Protein AF-X0XP85-F1 (afdb_monomer_lite)

InterPro domains:
  IPR007160 Domain of unknown function DUF362 [PF04015] (126-195)

Sequence (240 aa):
VRHYNEDPNGKLETVVTQLAVMRPLVDYALKAVGPSGEVIIADAPQYDCDVDILLRELRLPEFLRWYRDALGLEVEWRDLRVQFGRHVNGVVIERRDLPGDPEGYVAVDLGDASEFTTLDSPRRARLRGADYDEEVTIRHHSGGRNEYLVSKTVLSADLVINCPKIKTHKKGGVTLSMKNLIGINGDKNWLPHYRSGFTSKGGDEFPRSDAYSRFRHAGTEFARRMLKRGIGGAVFRRIR

Foldseek 3Di:
DALDDPPPPDDSCLVDPAVVLVVVVQVVVDVVQDDPGAAEAEWADDQAHDVVSSCVVNVVVVVQVCCCVVPVHGYHYFHQEQKHFDDFLNFTPDIDGDPHAPVFWDKDWCQCVDPLVPDDLQLLQQFFFPALDLVLQSVQSDDRTLIFTFHPVQVVDPDDDQDFRWDQDPPPRTCTRVVRRCGRTHDRRNDGPWGQDEPVSNTDPHPDDDPVVVVVSVVSNVVSVQVVVVHCSVVSSPPD

Radius of gyration: 20.22 Å; chains: 1; bounding box: 49×47×57 Å

Organism: NCBI:txid412755

pLDDT: mean 90.29, std 8.94, range [46.12, 98.38]

Structure (mmCIF, N/CA/C/O backbone):
data_AF-X0XP85-F1
#
_entry.id   AF-X0XP85-F1
#
loop_
_atom_site.group_PDB
_atom_site.id
_atom_site.type_symbol
_atom_site.label_atom_id
_atom_site.label_alt_id
_atom_site.label_comp_id
_atom_site.label_asym_id
_atom_site.label_entity_id
_atom_site.label_seq_id
_atom_site.pdbx_PDB_ins_code
_atom_site.Cartn_x
_atom_site.Cartn_y
_atom_site.Cartn_z
_atom_site.occupancy
_atom_site.B_iso_or_equiv
_atom_site.auth_seq_id
_atom_site.auth_comp_id
_atom_site.auth_asym_id
_atom_site.auth_atom_id
_atom_site.pdbx_PDB_model_num
ATOM 1 N N . VAL A 1 1 ? -0.813 7.964 0.279 1.00 85.25 1 VAL A N 1
ATOM 2 C CA . VAL A 1 1 ? -0.992 9.427 0.048 1.00 85.25 1 VAL A CA 1
ATOM 3 C C . VAL A 1 1 ? 0.194 10.223 0.597 1.00 85.25 1 VAL A C 1
ATOM 5 O O . VAL A 1 1 ? 0.995 9.627 1.293 1.00 85.25 1 VAL A O 1
ATOM 8 N N . ARG A 1 2 ? 0.363 11.512 0.276 1.00 89.25 2 ARG A N 1
ATOM 9 C CA . ARG A 1 2 ? 1.358 12.377 0.948 1.00 89.25 2 ARG A CA 1
ATOM 10 C C . ARG A 1 2 ? 0.665 13.278 1.970 1.00 89.25 2 ARG A C 1
ATOM 12 O O . ARG A 1 2 ? -0.530 13.517 1.827 1.00 89.25 2 ARG A O 1
ATOM 19 N N . HIS A 1 3 ? 1.427 13.796 2.931 1.00 92.25 3 HIS A N 1
ATOM 20 C CA . HIS A 1 3 ? 0.992 14.779 3.935 1.00 92.25 3 HIS A CA 1
ATOM 21 C C . HIS A 1 3 ? 0.898 16.214 3.384 1.00 92.25 3 HIS A C 1
ATOM 23 O O . HIS A 1 3 ? 0.690 17.150 4.143 1.00 92.25 3 HIS A O 1
ATOM 29 N N . TYR A 1 4 ? 1.061 16.398 2.071 1.00 91.50 4 TYR A N 1
ATOM 30 C CA . TYR A 1 4 ? 0.963 17.684 1.383 1.00 91.50 4 TYR A CA 1
ATOM 31 C C . TYR A 1 4 ? 0.467 17.496 -0.058 1.00 91.50 4 TYR A C 1
ATOM 33 O O . TYR A 1 4 ? 0.507 16.385 -0.605 1.00 91.50 4 TYR A O 1
ATOM 41 N N . ASN A 1 5 ? 0.017 18.591 -0.673 1.00 91.06 5 ASN A N 1
ATOM 42 C CA . ASN A 1 5 ? -0.289 18.667 -2.098 1.00 91.06 5 ASN A CA 1
ATOM 43 C C . ASN A 1 5 ? 0.935 19.185 -2.874 1.00 91.06 5 ASN A C 1
ATOM 45 O O . ASN A 1 5 ? 1.586 20.121 -2.425 1.00 91.06 5 ASN A O 1
ATOM 49 N N . GLU A 1 6 ? 1.265 18.567 -4.012 1.00 86.88 6 GLU A N 1
ATOM 50 C CA . GLU A 1 6 ? 2.383 19.023 -4.856 1.00 86.88 6 GLU A CA 1
ATOM 51 C C . GLU A 1 6 ? 2.111 20.393 -5.495 1.00 86.88 6 GLU A C 1
ATOM 53 O O . GLU A 1 6 ? 3.058 21.111 -5.803 1.00 86.88 6 GLU A O 1
ATOM 58 N N . ASP A 1 7 ? 0.839 20.759 -5.682 1.00 89.06 7 ASP A N 1
ATOM 59 C CA . ASP A 1 7 ? 0.451 22.127 -6.017 1.00 89.06 7 ASP A CA 1
ATOM 60 C C . ASP A 1 7 ? 0.548 22.999 -4.750 1.00 89.06 7 ASP A C 1
ATOM 62 O O . ASP A 1 7 ? -0.163 22.711 -3.782 1.00 89.06 7 ASP A O 1
ATOM 66 N N . PRO A 1 8 ? 1.372 24.068 -4.731 1.00 87.12 8 PRO A N 1
ATOM 67 C CA . PRO A 1 8 ? 1.483 24.977 -3.588 1.00 87.12 8 PRO A CA 1
ATOM 68 C C . PRO A 1 8 ? 0.162 25.643 -3.183 1.00 87.12 8 PRO A C 1
ATOM 70 O O . PRO A 1 8 ? -0.003 26.018 -2.026 1.00 87.12 8 PRO A O 1
ATOM 73 N N . ASN A 1 9 ? -0.781 25.783 -4.119 1.00 92.25 9 ASN A N 1
ATOM 74 C CA . ASN A 1 9 ? -2.128 26.303 -3.858 1.00 92.25 9 ASN A CA 1
ATOM 75 C C . ASN A 1 9 ? -3.151 25.178 -3.626 1.00 92.25 9 ASN A C 1
ATOM 77 O O . ASN A 1 9 ? -4.341 25.426 -3.405 1.00 92.25 9 ASN A O 1
ATOM 81 N N . GLY A 1 10 ? -2.704 23.927 -3.717 1.00 89.06 10 GLY A N 1
ATOM 82 C CA . GLY A 1 10 ? -3.522 22.741 -3.597 1.00 89.06 10 GLY A CA 1
ATOM 83 C C . GLY A 1 10 ? -3.883 22.430 -2.149 1.00 89.06 10 GLY A C 1
ATOM 84 O O . GLY A 1 10 ? -3.078 22.524 -1.228 1.00 89.06 10 GLY A O 1
ATOM 85 N N . LYS A 1 11 ? -5.120 21.981 -1.951 1.00 90.75 11 LYS A N 1
ATOM 86 C CA . LYS A 1 11 ? -5.647 21.606 -0.635 1.00 90.75 11 LYS A CA 1
ATOM 87 C C . LYS A 1 11 ? -5.285 20.159 -0.283 1.00 90.75 11 LYS A C 1
ATOM 89 O O . LYS A 1 11 ? -5.388 19.283 -1.154 1.00 90.75 11 LYS A O 1
ATOM 94 N N . LEU A 1 12 ? -4.889 19.885 0.963 1.00 89.88 12 LEU A N 1
ATOM 95 C CA . LEU A 1 12 ? -4.509 18.540 1.432 1.00 89.88 12 LEU A CA 1
ATOM 96 C C . LEU A 1 12 ? -5.655 17.534 1.259 1.00 89.88 12 LEU A C 1
ATOM 98 O O . LEU A 1 12 ? -5.446 16.392 0.851 1.00 89.88 12 LEU A O 1
ATOM 102 N N . GLU A 1 13 ? -6.883 17.981 1.489 1.00 88.62 13 GLU A N 1
ATOM 103 C CA . GLU A 1 13 ? -8.125 17.220 1.390 1.00 88.62 13 GLU A CA 1
ATOM 104 C C . GLU A 1 13 ? -8.303 16.568 0.012 1.00 88.62 13 GLU A C 1
ATOM 106 O O . GLU A 1 13 ? -8.861 15.479 -0.112 1.00 88.62 13 GLU A O 1
ATOM 111 N N . THR A 1 14 ? -7.756 17.180 -1.041 1.00 87.44 14 THR A N 1
ATOM 112 C CA . THR A 1 14 ? -7.794 16.608 -2.396 1.00 87.44 14 THR A CA 1
ATOM 113 C C . THR A 1 14 ? -6.855 15.408 -2.546 1.00 87.44 14 THR A C 1
ATOM 115 O O . THR A 1 14 ? -7.078 14.531 -3.384 1.00 87.44 14 THR A O 1
ATOM 118 N N . VAL A 1 15 ? -5.850 15.252 -1.674 1.00 86.88 15 VAL A N 1
ATOM 119 C CA . VAL A 1 15 ? -4.845 14.177 -1.734 1.00 86.88 15 VAL A CA 1
ATOM 120 C C . VAL A 1 15 ? -4.929 13.148 -0.601 1.00 86.88 15 VAL A C 1
ATOM 122 O O . VAL A 1 15 ? -4.462 12.031 -0.832 1.00 86.88 15 VAL A O 1
ATOM 125 N N . VAL A 1 16 ? -5.729 13.375 0.451 1.00 89.56 16 VAL A N 1
ATOM 126 C CA . VAL A 1 16 ? -6.079 12.403 1.527 1.00 89.56 16 VAL A CA 1
ATOM 127 C C . VAL A 1 16 ? -7.554 11.943 1.532 1.00 89.56 16 VAL A C 1
ATOM 129 O O . VAL A 1 16 ? -8.391 12.563 0.879 1.00 89.56 16 VAL A O 1
ATOM 132 N N . THR A 1 17 ? -7.893 10.839 2.199 1.00 89.25 17 THR A N 1
ATOM 133 C CA . THR A 1 17 ? -9.301 10.442 2.405 1.00 89.25 17 THR A CA 1
ATOM 134 C C . THR A 1 17 ? -9.845 11.183 3.622 1.00 89.25 17 THR A C 1
ATOM 136 O O . THR A 1 17 ? -9.218 11.174 4.675 1.00 89.25 17 THR A O 1
ATOM 139 N N . GLN A 1 18 ? -10.979 11.869 3.476 1.00 90.25 18 GLN A N 1
ATOM 140 C CA . GLN A 1 18 ? -11.542 12.679 4.556 1.00 90.25 18 GLN A CA 1
ATOM 141 C C . GLN A 1 18 ? -12.227 11.817 5.620 1.00 90.25 18 GLN A C 1
ATOM 143 O O . GLN A 1 18 ? -12.926 10.852 5.299 1.00 90.25 18 GLN A O 1
ATOM 148 N N . LEU A 1 19 ? -12.133 12.245 6.883 1.00 92.50 19 LEU A N 1
ATOM 149 C CA . LEU A 1 19 ? -12.830 11.590 7.991 1.00 92.50 19 LEU A CA 1
ATOM 150 C C . LEU A 1 19 ? -14.356 11.597 7.834 1.00 92.50 19 LEU A C 1
ATOM 152 O O . LEU A 1 19 ? -15.003 10.681 8.317 1.00 92.50 19 LEU A O 1
ATOM 156 N N . ALA A 1 20 ? -14.938 12.557 7.107 1.00 93.00 20 ALA A N 1
ATOM 157 C CA . ALA A 1 20 ? -16.370 12.553 6.789 1.00 93.00 20 ALA 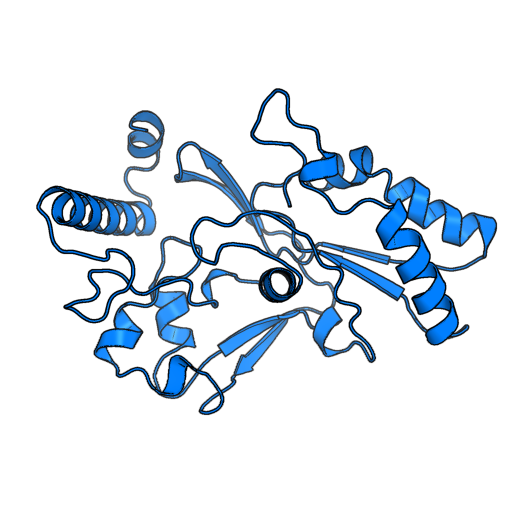A CA 1
ATOM 158 C C . ALA A 1 20 ? -16.800 11.321 5.964 1.00 93.00 20 ALA A C 1
ATOM 160 O O . ALA A 1 20 ? -17.947 10.894 6.055 1.00 93.00 20 ALA A O 1
ATOM 161 N N . VAL A 1 21 ? -15.878 10.735 5.190 1.00 92.38 21 VAL A N 1
ATOM 162 C CA . VAL A 1 21 ? -16.095 9.474 4.464 1.00 92.38 21 VAL A CA 1
ATOM 163 C C . VAL A 1 21 ? -15.753 8.277 5.348 1.00 92.38 21 VAL A C 1
ATOM 165 O O . VAL A 1 21 ? -16.481 7.291 5.349 1.00 92.38 21 VAL A O 1
ATOM 168 N N . MET A 1 22 ? -14.668 8.353 6.124 1.00 93.38 22 MET A N 1
ATOM 169 C CA . MET A 1 22 ? -14.254 7.241 6.988 1.00 93.38 22 MET A CA 1
ATOM 170 C C . MET A 1 22 ? -15.224 6.986 8.140 1.00 93.38 22 MET A C 1
ATOM 172 O O . MET A 1 22 ? -15.497 5.837 8.457 1.00 93.38 22 MET A O 1
ATOM 176 N N . ARG A 1 23 ? -15.768 8.044 8.745 1.00 96.00 23 ARG A N 1
ATOM 177 C CA . ARG A 1 23 ? -16.679 7.983 9.887 1.00 96.00 23 ARG A CA 1
ATOM 178 C C . ARG A 1 23 ? -17.835 7.000 9.692 1.00 96.00 23 ARG A C 1
ATOM 180 O O . ARG A 1 23 ? -17.927 6.065 10.482 1.00 96.00 23 ARG A O 1
ATOM 187 N N . PRO A 1 24 ? -18.694 7.152 8.666 1.00 97.00 24 PRO A N 1
ATOM 188 C CA . PRO A 1 24 ? -19.791 6.217 8.470 1.00 97.00 24 PRO A CA 1
ATOM 189 C C . PRO A 1 24 ? -19.291 4.792 8.206 1.00 97.00 24 PRO A C 1
ATOM 191 O O . PRO A 1 24 ? -19.909 3.850 8.687 1.00 97.00 24 PRO A O 1
ATOM 194 N N . LEU A 1 25 ? -18.167 4.608 7.501 1.00 96.75 25 LEU A N 1
ATOM 195 C CA . LEU A 1 25 ? -17.604 3.274 7.263 1.00 96.75 25 LEU A CA 1
ATOM 196 C C . LEU A 1 25 ? -17.185 2.594 8.572 1.00 96.75 25 LEU A C 1
ATOM 198 O O . LEU A 1 25 ? -17.533 1.438 8.786 1.00 96.75 25 LEU A O 1
ATOM 202 N N . VAL A 1 26 ? -16.501 3.322 9.457 1.00 97.25 26 VAL A N 1
ATOM 203 C CA . VAL A 1 26 ? -16.103 2.830 10.785 1.00 97.25 26 VAL A CA 1
ATOM 204 C C . VAL A 1 26 ? -17.337 2.554 11.647 1.00 97.25 26 VAL A C 1
ATOM 206 O O . VAL A 1 26 ? -17.413 1.501 12.269 1.00 97.25 26 VAL A O 1
ATOM 209 N N . ASP A 1 27 ? -18.344 3.432 11.628 1.00 97.19 27 ASP A N 1
ATOM 210 C CA . ASP A 1 27 ? -19.592 3.233 12.378 1.00 97.19 27 ASP A CA 1
ATOM 211 C C . ASP A 1 27 ? -20.328 1.951 11.954 1.00 97.19 27 ASP A C 1
ATOM 213 O O . ASP A 1 27 ? -20.820 1.207 12.803 1.00 97.19 27 ASP A O 1
ATOM 217 N N . TYR A 1 28 ? -20.417 1.674 10.649 1.00 97.56 28 TYR A N 1
ATOM 218 C CA . TYR A 1 28 ? -21.038 0.443 10.152 1.00 97.56 28 TYR A CA 1
ATOM 219 C C . TYR A 1 28 ? -20.162 -0.792 10.376 1.00 97.56 28 TYR A C 1
ATOM 221 O O . TYR A 1 28 ? -20.709 -1.852 10.673 1.00 97.56 28 TYR A O 1
ATOM 229 N N . ALA A 1 29 ? -18.835 -0.664 10.296 1.00 97.69 29 ALA A N 1
ATOM 230 C CA . ALA A 1 29 ? -17.916 -1.748 10.627 1.00 97.69 29 ALA A CA 1
ATOM 231 C C . ALA A 1 29 ? -18.065 -2.164 12.097 1.00 97.69 29 ALA A C 1
ATOM 233 O O . ALA A 1 29 ? -18.309 -3.333 12.369 1.00 97.69 29 ALA A O 1
ATOM 234 N N . LEU A 1 30 ? -18.048 -1.204 13.030 1.00 97.06 30 LEU A N 1
ATOM 235 C CA . LEU A 1 30 ? -18.235 -1.456 14.465 1.00 97.06 30 LEU A CA 1
ATOM 236 C C . LEU A 1 30 ? -19.574 -2.148 14.761 1.00 97.06 30 LEU A C 1
ATOM 238 O O . LEU A 1 30 ? -19.636 -3.078 15.561 1.00 97.06 30 LEU A O 1
ATOM 242 N N . LYS A 1 31 ? -20.651 -1.744 14.075 1.00 95.81 31 LYS A N 1
ATOM 243 C CA . LYS A 1 31 ? -21.955 -2.423 14.183 1.00 95.81 31 LYS A CA 1
ATOM 244 C C . LYS A 1 31 ? -21.916 -3.863 13.674 1.00 95.81 31 LYS A C 1
ATOM 246 O O . LYS A 1 31 ? -22.594 -4.710 14.245 1.00 95.81 31 LYS A O 1
ATOM 251 N N . ALA A 1 32 ? -21.183 -4.121 12.593 1.00 96.56 32 ALA A N 1
ATOM 252 C CA . ALA A 1 32 ? -21.113 -5.437 11.969 1.00 96.56 32 ALA A CA 1
ATOM 253 C C . ALA A 1 32 ? -20.268 -6.426 12.783 1.00 96.56 32 ALA A C 1
ATOM 255 O O . ALA A 1 32 ? -20.659 -7.582 12.913 1.00 96.56 32 ALA A O 1
ATOM 256 N N . VAL A 1 33 ? -19.141 -5.976 13.343 1.00 95.69 33 VAL A N 1
ATOM 257 C CA . VAL A 1 33 ? -18.219 -6.843 14.096 1.00 95.69 33 VAL A CA 1
ATOM 258 C C . VAL A 1 33 ? -18.702 -7.137 15.524 1.00 95.69 33 VAL A C 1
ATOM 260 O O . VAL A 1 33 ? -18.296 -8.128 16.127 1.00 95.69 33 VAL A O 1
ATOM 263 N N . GLY A 1 34 ? -19.613 -6.317 16.061 1.00 92.25 34 GLY A N 1
ATOM 264 C CA . GLY A 1 34 ? -20.189 -6.517 17.390 1.00 92.25 34 GLY A CA 1
ATOM 265 C C . GLY A 1 34 ? -19.192 -6.267 18.535 1.00 92.25 34 GLY A C 1
ATOM 266 O O . GLY A 1 34 ? -18.125 -5.699 18.321 1.00 92.25 34 GLY A O 1
ATOM 267 N N . PRO A 1 35 ? -19.528 -6.660 19.778 1.00 89.12 35 PRO A N 1
ATOM 268 C CA . PRO A 1 35 ? -18.766 -6.273 20.972 1.00 89.12 35 PRO A CA 1
ATOM 269 C C . PRO A 1 35 ? -17.413 -6.981 21.129 1.00 89.12 35 PRO A C 1
ATOM 271 O O . PRO A 1 35 ? -16.582 -6.522 21.904 1.00 89.12 35 PRO A O 1
ATOM 274 N N . SER A 1 36 ? -17.206 -8.113 20.455 1.00 90.88 36 SER A N 1
ATOM 275 C CA . SER A 1 36 ? -15.962 -8.893 20.519 1.00 90.88 36 SER A CA 1
ATOM 276 C C . SER A 1 36 ? -15.079 -8.722 19.287 1.00 90.88 36 SER A C 1
ATOM 278 O O . SER A 1 36 ? -14.015 -9.329 19.223 1.00 90.88 36 SER A O 1
ATOM 280 N N . GLY A 1 37 ? -15.557 -7.991 18.283 1.00 94.56 37 GLY A N 1
ATOM 281 C CA . GLY A 1 37 ? -14.843 -7.804 17.034 1.00 94.56 37 GLY A CA 1
ATOM 282 C C . GLY A 1 37 ? -13.982 -6.546 17.037 1.00 94.56 37 GLY A C 1
ATOM 283 O O . GLY A 1 37 ? -14.139 -5.660 17.875 1.00 94.56 37 GLY A O 1
ATOM 284 N N . GLU A 1 38 ? -13.070 -6.475 16.076 1.00 96.25 38 GLU A N 1
ATOM 285 C CA . GLU A 1 38 ? -12.076 -5.412 15.966 1.00 96.25 38 GLU A CA 1
ATOM 286 C C . GLU A 1 38 ? -12.281 -4.615 14.674 1.00 96.25 38 GLU A C 1
ATOM 288 O O . GLU A 1 38 ? -12.670 -5.160 13.638 1.00 96.25 38 GLU A O 1
ATOM 293 N N . VAL A 1 39 ? -12.010 -3.309 14.724 1.00 98.25 39 VAL A N 1
ATOM 294 C CA . VAL A 1 39 ? -11.960 -2.456 13.533 1.00 98.25 39 VAL A CA 1
ATOM 295 C C . VAL A 1 39 ? -10.598 -1.782 13.456 1.00 98.25 39 VAL A C 1
ATOM 297 O O . VAL A 1 39 ? -10.229 -0.986 14.318 1.00 98.25 39 VAL A O 1
ATOM 300 N N . ILE A 1 40 ? -9.882 -2.063 12.369 1.00 98.19 40 ILE A N 1
ATOM 301 C CA . ILE A 1 40 ? -8.563 -1.504 12.077 1.00 98.19 40 ILE A CA 1
ATOM 302 C C . ILE A 1 40 ? -8.665 -0.619 10.835 1.00 98.19 40 ILE A C 1
ATOM 304 O O . ILE A 1 40 ? -9.174 -1.024 9.788 1.00 98.19 40 ILE A O 1
ATOM 308 N N . ILE A 1 41 ? -8.135 0.595 10.930 1.00 97.25 41 ILE A N 1
ATOM 309 C CA . ILE A 1 41 ? -7.896 1.480 9.795 1.00 97.25 41 ILE A CA 1
ATOM 310 C C . ILE A 1 41 ? -6.434 1.309 9.391 1.00 97.25 41 ILE A C 1
ATOM 312 O O . ILE A 1 41 ? -5.532 1.718 10.116 1.00 97.25 41 ILE A O 1
ATOM 316 N N . ALA A 1 42 ? -6.190 0.743 8.215 1.00 96.12 42 ALA A N 1
ATOM 317 C CA . ALA A 1 42 ? -4.842 0.546 7.699 1.00 96.12 42 ALA A CA 1
ATOM 318 C C . ALA A 1 42 ? -4.617 1.330 6.397 1.00 96.12 42 ALA A C 1
ATOM 320 O O . ALA A 1 42 ? -5.481 1.357 5.518 1.00 96.12 42 ALA A O 1
ATOM 321 N N . ASP A 1 43 ? -3.444 1.947 6.247 1.00 94.19 43 ASP A N 1
ATOM 322 C CA . ASP A 1 43 ? -2.993 2.553 4.987 1.00 94.19 43 ASP A CA 1
ATOM 323 C C . ASP A 1 43 ? -1.489 2.321 4.804 1.00 94.19 43 ASP A C 1
ATOM 325 O O . ASP A 1 43 ? -0.739 2.135 5.760 1.00 94.19 43 ASP A O 1
ATOM 329 N N . ALA A 1 44 ? -1.030 2.412 3.560 1.00 94.19 44 ALA A N 1
ATOM 330 C CA . ALA A 1 44 ? 0.376 2.589 3.239 1.00 94.19 44 ALA A CA 1
ATOM 331 C C . ALA A 1 44 ? 0.537 3.897 2.462 1.00 94.19 44 ALA A C 1
ATOM 333 O O . ALA A 1 44 ? 0.466 3.908 1.218 1.00 94.19 44 ALA A O 1
ATOM 334 N N . PRO A 1 45 ? 0.785 5.019 3.165 1.00 92.38 45 PRO A N 1
ATOM 335 C CA . PRO A 1 45 ? 1.051 6.290 2.530 1.00 92.38 45 PRO A CA 1
ATOM 336 C C . PRO A 1 45 ? 2.177 6.231 1.481 1.00 92.38 45 PRO A C 1
ATOM 338 O O . PRO A 1 45 ? 2.875 5.234 1.268 1.00 92.38 45 PRO A O 1
ATOM 341 N N . GLN A 1 46 ? 2.345 7.328 0.750 1.00 90.50 46 GLN A N 1
ATOM 342 C CA . GLN A 1 46 ? 3.442 7.426 -0.200 1.00 90.50 46 GLN A CA 1
ATOM 343 C C . GLN A 1 46 ? 4.770 7.281 0.551 1.00 90.50 46 GLN A C 1
ATOM 345 O O . GLN A 1 46 ? 4.874 7.622 1.729 1.00 90.50 46 GLN A O 1
ATOM 350 N N . TYR A 1 47 ? 5.765 6.732 -0.138 1.00 87.56 47 TYR A N 1
ATOM 351 C CA . TYR A 1 47 ? 7.048 6.338 0.446 1.00 87.56 47 TYR A CA 1
ATOM 352 C C . TYR A 1 47 ? 7.768 7.467 1.210 1.00 87.56 47 TYR A C 1
ATOM 354 O O . TYR A 1 47 ? 8.420 7.209 2.215 1.00 87.56 47 TYR A O 1
ATOM 362 N N . ASP A 1 48 ? 7.579 8.716 0.780 1.00 91.12 48 ASP A N 1
ATOM 363 C CA . ASP A 1 48 ? 8.157 9.937 1.357 1.00 91.12 48 ASP A CA 1
ATOM 364 C C . ASP A 1 48 ? 7.212 10.670 2.328 1.00 91.12 48 ASP A C 1
ATOM 366 O O . ASP A 1 48 ? 7.464 11.812 2.714 1.00 91.12 48 ASP A O 1
ATOM 370 N N . CYS A 1 49 ? 6.091 10.054 2.710 1.00 93.81 49 CYS A N 1
ATOM 371 C CA . CYS A 1 49 ? 5.126 10.683 3.598 1.00 93.81 49 CYS A CA 1
ATOM 372 C C . CYS A 1 49 ? 5.622 10.669 5.049 1.00 93.81 49 CYS A C 1
ATOM 374 O O . CYS A 1 49 ? 5.824 9.602 5.628 1.00 93.81 49 CYS A O 1
ATOM 376 N N . ASP A 1 50 ? 5.730 11.841 5.661 1.00 93.81 50 ASP A N 1
ATOM 377 C CA . ASP A 1 50 ? 5.680 11.987 7.110 1.00 93.81 50 ASP A CA 1
ATOM 378 C C . ASP A 1 50 ? 4.274 11.605 7.603 1.00 93.81 50 ASP A C 1
ATOM 380 O O . ASP A 1 50 ? 3.279 12.193 7.171 1.00 93.81 50 ASP A O 1
ATOM 384 N N . VAL A 1 51 ? 4.181 10.542 8.404 1.00 95.06 51 VAL A N 1
ATOM 385 C CA . VAL A 1 51 ? 2.891 10.024 8.879 1.00 95.06 51 VAL A CA 1
ATOM 386 C C . VAL A 1 51 ? 2.372 10.831 10.054 1.00 95.06 51 VAL A C 1
ATOM 388 O O . VAL A 1 51 ? 1.180 11.093 10.106 1.00 95.06 51 VAL A O 1
ATOM 391 N N . ASP A 1 52 ? 3.243 11.317 10.933 1.00 95.44 52 ASP A N 1
ATOM 392 C CA . ASP A 1 52 ? 2.829 12.070 12.114 1.00 95.44 52 ASP A CA 1
ATOM 393 C C . ASP A 1 52 ? 2.175 13.388 11.697 1.00 95.44 52 ASP A C 1
ATOM 395 O O . ASP A 1 52 ? 1.103 13.747 12.193 1.00 95.44 52 ASP A O 1
ATOM 399 N N . ILE A 1 53 ? 2.758 14.063 10.698 1.00 96.25 53 ILE A N 1
ATOM 400 C CA . ILE A 1 53 ? 2.139 15.241 10.081 1.00 96.25 53 ILE A CA 1
ATOM 401 C C . ILE A 1 53 ? 0.806 14.855 9.433 1.00 96.25 53 ILE A C 1
ATOM 403 O O . ILE A 1 53 ? -0.201 15.505 9.702 1.00 96.25 53 ILE A O 1
ATOM 407 N N . LEU A 1 54 ? 0.765 13.789 8.622 1.00 95.81 54 LEU A N 1
ATOM 408 C CA . LEU A 1 54 ? -0.472 13.345 7.967 1.00 95.81 54 LEU A CA 1
ATOM 409 C C . LEU A 1 54 ? -1.607 13.121 8.978 1.00 95.81 54 LEU A C 1
ATOM 411 O O . LEU A 1 54 ? -2.716 13.612 8.772 1.00 95.81 54 LEU A O 1
ATOM 415 N N . LEU A 1 55 ? -1.332 12.387 10.058 1.00 96.19 55 LEU A N 1
ATOM 416 C CA . LEU A 1 55 ? -2.319 12.046 11.079 1.00 96.19 55 LEU A CA 1
ATOM 417 C C . LEU A 1 55 ? -2.803 13.278 11.837 1.00 96.19 55 LEU A C 1
ATOM 419 O O . LEU A 1 55 ? -4.004 13.399 12.090 1.00 96.19 55 LEU A O 1
ATOM 423 N N . ARG A 1 56 ? -1.891 14.202 12.159 1.00 96.88 56 ARG A N 1
ATOM 424 C CA . ARG A 1 56 ? -2.220 15.470 12.815 1.00 96.88 56 ARG A CA 1
ATOM 425 C C . ARG A 1 56 ? -3.129 16.334 11.944 1.00 96.88 56 ARG A C 1
ATOM 427 O O . ARG A 1 56 ? -4.162 16.787 12.427 1.00 96.88 56 ARG A O 1
ATOM 434 N N . GLU A 1 57 ? -2.781 16.534 10.673 1.00 95.06 57 GLU A N 1
ATOM 435 C CA . GLU A 1 57 ? -3.584 17.355 9.753 1.00 95.06 57 GLU A CA 1
ATOM 436 C C . GLU A 1 57 ? -4.963 16.730 9.483 1.00 95.06 57 GLU A C 1
ATOM 438 O O . GLU A 1 57 ? -5.964 17.433 9.357 1.00 95.06 57 GLU A O 1
ATOM 443 N N . LEU A 1 58 ? -5.044 15.396 9.450 1.00 93.94 58 LEU A N 1
ATOM 444 C CA . LEU A 1 58 ? -6.314 14.675 9.347 1.00 93.94 58 LEU A CA 1
ATOM 445 C C . LEU A 1 58 ? -7.138 14.690 10.635 1.00 93.94 58 LEU A C 1
ATOM 447 O O . LEU A 1 58 ? -8.320 14.356 10.584 1.00 93.94 58 LEU A O 1
ATOM 451 N N . ARG A 1 59 ? -6.532 15.046 11.773 1.00 96.38 59 ARG A N 1
ATOM 452 C CA . ARG A 1 59 ? -7.107 14.891 13.115 1.00 96.38 59 ARG A CA 1
ATOM 453 C C . ARG A 1 59 ? -7.520 13.447 13.420 1.00 96.38 59 ARG A C 1
ATOM 455 O O . ARG A 1 59 ? -8.527 13.198 14.090 1.00 96.38 59 ARG A O 1
ATOM 462 N N . LEU A 1 60 ? -6.766 12.476 12.891 1.00 96.75 60 LEU A N 1
ATOM 463 C CA . LEU A 1 60 ? -7.047 11.058 13.123 1.00 96.75 60 LEU A CA 1
ATOM 464 C C . LEU A 1 60 ? -6.928 10.691 14.613 1.00 96.75 60 LEU A C 1
ATOM 466 O O . LEU A 1 60 ? -7.824 10.013 15.108 1.00 96.75 60 LEU A O 1
ATOM 470 N N . PRO A 1 61 ? -5.923 11.166 15.377 1.00 97.81 61 PRO A N 1
ATOM 471 C CA . PRO A 1 61 ? -5.853 10.872 16.806 1.00 97.81 61 PRO A CA 1
ATOM 472 C C . PRO A 1 61 ? -7.094 11.343 17.576 1.00 97.81 61 PRO A C 1
ATOM 474 O O . PRO A 1 61 ? -7.606 10.608 18.413 1.00 97.81 61 PRO A O 1
ATOM 477 N N . GLU A 1 62 ? -7.618 12.539 17.291 1.00 98.06 62 GLU A N 1
ATOM 478 C CA . GLU A 1 62 ? -8.858 13.060 17.886 1.00 98.06 62 GLU A CA 1
ATOM 479 C C . GLU A 1 62 ? -10.053 12.168 17.550 1.00 98.06 62 GLU A C 1
ATOM 481 O O . GLU A 1 62 ? -10.894 11.903 18.407 1.00 98.06 62 GLU A O 1
ATOM 486 N N . PHE A 1 63 ? -10.119 11.711 16.302 1.00 97.69 63 PHE A N 1
ATOM 487 C CA . PHE A 1 63 ? -11.174 10.840 15.811 1.00 97.69 63 PHE A CA 1
ATOM 488 C C . PHE A 1 63 ? -11.182 9.481 16.515 1.00 97.69 63 PHE A C 1
ATOM 490 O O . PHE A 1 63 ? -12.239 9.053 16.971 1.00 97.69 63 PHE A O 1
ATOM 497 N N . LEU A 1 64 ? -10.020 8.838 16.672 1.00 97.94 64 LEU A N 1
ATOM 498 C CA . LEU A 1 64 ? -9.904 7.568 17.399 1.00 97.94 64 LEU A CA 1
ATOM 499 C C . LEU A 1 64 ? -10.212 7.748 18.893 1.00 97.94 64 LEU A C 1
ATOM 501 O O . LEU A 1 64 ? -10.983 6.977 19.459 1.00 97.94 64 LEU A O 1
ATOM 505 N N . ARG A 1 65 ? -9.694 8.819 19.520 1.00 98.25 65 ARG A N 1
ATOM 506 C CA . ARG A 1 65 ? -10.004 9.146 20.926 1.00 98.25 65 ARG A CA 1
ATOM 507 C C . ARG A 1 65 ? -11.499 9.336 21.155 1.00 98.25 65 ARG A C 1
ATOM 509 O O . ARG A 1 65 ? -12.004 8.878 22.170 1.00 98.25 65 ARG A O 1
ATOM 516 N N . TRP A 1 66 ? -12.211 9.967 20.219 1.00 98.06 66 TRP A N 1
ATOM 517 C CA . TRP A 1 66 ? -13.658 10.137 20.334 1.00 98.06 66 TRP A CA 1
ATOM 518 C C . TRP A 1 66 ? -14.388 8.788 20.435 1.00 98.06 66 TRP A C 1
ATOM 520 O O . TRP A 1 66 ? -15.309 8.683 21.237 1.00 98.06 66 TRP A O 1
ATOM 530 N N . TYR A 1 67 ? -13.992 7.753 19.678 1.00 97.31 67 TYR A N 1
ATOM 531 C CA . TYR A 1 67 ? -14.665 6.443 19.745 1.00 97.31 67 TYR A CA 1
ATOM 532 C C . TYR A 1 67 ? -14.487 5.791 21.111 1.00 97.31 67 TYR A C 1
ATOM 534 O O . TYR A 1 67 ? -15.466 5.332 21.705 1.00 97.31 67 TYR A O 1
ATOM 542 N N . ARG A 1 68 ? -13.265 5.840 21.639 1.00 97.06 68 ARG A N 1
ATOM 543 C CA . ARG A 1 68 ? -12.970 5.332 22.973 1.00 97.06 68 ARG A CA 1
ATOM 544 C C . ARG A 1 68 ? -13.721 6.113 24.046 1.00 97.06 68 ARG A C 1
ATOM 546 O O . ARG A 1 68 ? -14.434 5.522 24.845 1.00 97.06 68 ARG A O 1
ATOM 553 N N . ASP A 1 69 ? -13.585 7.436 24.058 1.00 98.06 69 ASP A N 1
ATOM 554 C CA . ASP A 1 69 ? -14.074 8.262 25.164 1.00 98.06 69 ASP A CA 1
ATOM 555 C C . ASP A 1 69 ? -15.610 8.393 25.151 1.00 98.06 69 ASP A C 1
ATOM 557 O O . ASP A 1 69 ? -16.232 8.442 26.209 1.00 98.06 69 ASP A O 1
ATOM 561 N N . ALA A 1 70 ? -16.237 8.443 23.967 1.00 96.50 70 ALA A N 1
ATOM 562 C CA . ALA A 1 70 ? -17.685 8.626 23.842 1.00 96.50 70 ALA A CA 1
ATOM 563 C C . ALA A 1 70 ? -18.473 7.309 23.809 1.00 96.50 70 ALA A C 1
ATOM 565 O O . ALA A 1 70 ? -19.623 7.295 24.247 1.00 96.50 70 ALA A O 1
ATOM 566 N N . LEU A 1 71 ? -17.900 6.229 23.261 1.00 93.69 71 LEU A N 1
ATOM 567 C CA . LEU A 1 71 ? -18.609 4.961 23.042 1.00 93.69 71 LEU A CA 1
ATOM 568 C C . LEU A 1 71 ? -17.967 3.757 23.743 1.00 93.69 71 LEU A C 1
ATOM 570 O O . LEU A 1 71 ? -18.567 2.686 23.740 1.00 93.69 71 LEU A O 1
ATOM 574 N N . GLY A 1 72 ? -16.770 3.899 24.320 1.00 94.75 72 GLY A N 1
ATOM 575 C CA . GLY A 1 72 ? -16.018 2.766 24.866 1.00 94.75 72 GLY A CA 1
ATOM 576 C C . GLY A 1 72 ? -15.551 1.777 23.794 1.00 94.75 72 GLY A C 1
ATOM 577 O O . GLY A 1 72 ? -15.350 0.607 24.105 1.00 94.75 72 GLY A O 1
ATOM 578 N N . LEU A 1 73 ? -15.432 2.220 22.537 1.00 95.19 73 LEU A N 1
ATOM 579 C CA . LEU A 1 73 ? -15.033 1.384 21.403 1.00 95.19 73 LEU A CA 1
ATOM 580 C C . LEU A 1 73 ? -13.617 1.743 20.956 1.00 95.19 73 LEU A C 1
ATOM 582 O O . LEU A 1 73 ? -13.318 2.914 20.725 1.00 95.19 73 LEU A O 1
ATOM 586 N N . GLU A 1 74 ? -12.769 0.736 20.782 1.00 95.06 74 GLU A N 1
ATOM 587 C CA . GLU A 1 74 ? -11.420 0.911 20.249 1.00 95.06 74 GLU A CA 1
ATOM 588 C C . GLU A 1 74 ? -11.424 0.768 18.722 1.00 95.06 74 GLU A C 1
ATOM 590 O O . GLU A 1 74 ? -12.068 -0.118 18.159 1.00 95.06 74 GLU A O 1
ATOM 595 N N . VAL A 1 75 ? -10.701 1.665 18.051 1.00 97.38 75 VAL A N 1
ATOM 596 C CA . VAL A 1 75 ? -10.435 1.605 16.610 1.00 97.38 75 VAL A CA 1
ATOM 597 C C . VAL A 1 75 ? -8.947 1.855 16.424 1.00 97.38 75 VAL A C 1
ATOM 599 O O . VAL A 1 75 ? -8.436 2.897 16.842 1.00 97.38 75 VAL A O 1
ATOM 602 N N . GLU A 1 76 ? -8.245 0.912 15.803 1.00 96.75 76 GLU A N 1
ATOM 603 C CA . GLU A 1 76 ? -6.796 1.007 15.625 1.00 96.75 76 GLU A CA 1
ATOM 604 C C . GLU A 1 76 ? -6.438 1.711 14.307 1.00 96.75 76 GLU A C 1
ATOM 606 O O . GLU A 1 76 ? -7.161 1.622 13.314 1.00 96.75 76 GLU A O 1
ATOM 611 N N . TRP A 1 77 ? -5.293 2.398 14.280 1.00 97.25 77 TRP A N 1
ATOM 612 C CA . TRP A 1 77 ? -4.635 2.837 13.051 1.00 97.25 77 TRP A CA 1
ATOM 613 C C . TRP A 1 77 ? -3.323 2.074 12.833 1.00 97.25 77 TRP A C 1
ATOM 615 O O . TRP A 1 77 ? -2.478 2.057 13.728 1.00 97.25 77 TRP A O 1
ATOM 625 N N . ARG A 1 78 ? -3.106 1.538 11.624 1.00 97.62 78 ARG A N 1
ATOM 626 C CA . ARG A 1 78 ? -1.860 0.858 11.226 1.00 97.62 78 ARG A CA 1
ATOM 627 C C . ARG A 1 78 ? -1.228 1.487 9.979 1.00 97.62 78 ARG A C 1
ATOM 629 O O . ARG A 1 78 ? -1.874 1.630 8.940 1.00 97.62 78 ARG A O 1
ATOM 636 N N . ASP A 1 79 ? 0.063 1.814 10.071 1.00 96.88 79 ASP A N 1
ATOM 637 C CA . ASP A 1 79 ? 0.900 2.190 8.922 1.00 96.88 79 ASP A CA 1
ATOM 638 C C . ASP A 1 79 ? 1.583 0.942 8.347 1.00 96.88 79 ASP A C 1
ATOM 640 O O . ASP A 1 79 ? 2.542 0.422 8.912 1.00 96.88 79 ASP A O 1
ATOM 644 N N . LEU A 1 80 ? 1.108 0.473 7.194 1.00 97.12 80 LEU A N 1
ATOM 645 C CA . LEU A 1 80 ? 1.588 -0.749 6.539 1.00 97.12 80 LEU A CA 1
ATOM 646 C C . LEU A 1 80 ? 2.890 -0.543 5.744 1.00 97.12 80 LEU A C 1
ATOM 648 O O . LEU A 1 80 ? 3.240 -1.338 4.874 1.00 97.12 80 LEU A O 1
ATOM 652 N N . ARG A 1 81 ? 3.622 0.553 5.951 1.00 95.88 81 ARG A N 1
ATOM 653 C CA . ARG A 1 81 ? 4.904 0.767 5.267 1.00 95.88 81 ARG A CA 1
ATOM 654 C C . ARG A 1 81 ? 6.027 0.102 6.046 1.00 95.88 81 ARG A C 1
ATOM 656 O O . ARG A 1 81 ? 6.240 0.412 7.208 1.00 95.88 81 ARG A O 1
ATOM 663 N N . VAL A 1 82 ? 6.811 -0.735 5.368 1.00 95.19 82 VAL A N 1
ATOM 664 C CA . VAL A 1 82 ? 8.059 -1.311 5.916 1.00 95.19 82 VAL A CA 1
ATOM 665 C C . VAL A 1 82 ? 9.250 -0.364 5.805 1.00 95.19 82 VAL A C 1
ATOM 667 O O . VAL A 1 82 ? 10.282 -0.580 6.426 1.00 95.19 82 VAL A O 1
ATOM 670 N N . GLN A 1 83 ? 9.135 0.684 4.989 1.00 93.00 83 GLN A N 1
ATOM 671 C CA . GLN A 1 83 ? 10.215 1.628 4.742 1.00 93.00 83 GLN A CA 1
ATOM 672 C C . GLN A 1 83 ? 9.681 3.026 4.446 1.00 93.00 83 GLN A C 1
ATOM 674 O O . GLN A 1 83 ? 8.680 3.205 3.746 1.00 93.00 83 GLN A O 1
ATOM 679 N N . PHE A 1 84 ? 10.422 4.012 4.933 1.00 92.25 84 PHE A N 1
ATOM 680 C CA . PHE A 1 84 ? 10.336 5.402 4.524 1.00 92.25 84 PHE A CA 1
ATOM 681 C C . PHE A 1 84 ? 11.512 5.712 3.608 1.00 92.25 84 PHE A C 1
ATOM 683 O O . PHE A 1 84 ? 12.644 5.294 3.869 1.00 92.25 84 PHE A O 1
ATOM 690 N N . GLY A 1 85 ? 11.280 6.527 2.586 1.00 89.12 85 GLY A N 1
ATOM 691 C CA . GLY A 1 85 ? 12.393 7.142 1.892 1.00 89.12 85 GLY A CA 1
ATOM 692 C C . GLY A 1 85 ? 12.032 8.419 1.173 1.00 89.12 85 GLY A C 1
ATOM 693 O O . GLY A 1 85 ? 10.972 8.566 0.565 1.00 89.12 85 GLY A O 1
ATOM 694 N N . ARG A 1 86 ? 12.965 9.361 1.252 1.00 85.75 86 ARG A N 1
ATOM 695 C CA . ARG A 1 86 ? 12.832 10.686 0.669 1.00 85.75 86 ARG A CA 1
ATOM 696 C C . ARG A 1 86 ? 13.601 10.731 -0.634 1.00 85.75 86 ARG A C 1
ATOM 698 O O . ARG A 1 86 ? 14.776 10.359 -0.694 1.00 85.75 86 ARG A O 1
ATOM 705 N N . HIS A 1 87 ? 12.931 11.195 -1.681 1.00 79.12 87 HIS A N 1
ATOM 706 C CA . HIS A 1 87 ? 13.538 11.372 -2.991 1.00 79.12 87 HIS A CA 1
ATOM 707 C C . HIS A 1 87 ? 13.702 12.856 -3.296 1.00 79.12 87 HIS A C 1
ATOM 709 O O . HIS A 1 87 ? 12.767 13.633 -3.127 1.00 79.12 87 HIS A O 1
ATOM 715 N N . VAL A 1 88 ? 14.864 13.237 -3.818 1.00 75.56 88 VAL A N 1
ATOM 716 C CA . VAL A 1 88 ? 15.070 14.544 -4.454 1.00 75.56 88 VAL A CA 1
ATOM 717 C C . VAL A 1 88 ? 15.412 14.274 -5.903 1.00 75.56 88 VAL A C 1
ATOM 719 O O . VAL A 1 88 ? 16.328 13.502 -6.182 1.00 75.56 88 VAL A O 1
ATOM 722 N N . ASN A 1 89 ? 14.648 14.857 -6.828 1.00 70.31 89 ASN A N 1
ATOM 723 C CA . ASN A 1 89 ? 14.881 14.711 -8.267 1.00 70.31 89 ASN A CA 1
ATOM 724 C C . ASN A 1 89 ? 14.885 13.255 -8.767 1.00 70.31 89 ASN A C 1
ATOM 726 O O . ASN A 1 89 ? 15.527 12.908 -9.758 1.00 70.31 89 ASN A O 1
ATOM 730 N N . GLY A 1 90 ? 14.125 12.393 -8.084 1.00 66.56 90 GLY A N 1
ATOM 731 C CA . GLY A 1 90 ? 14.084 10.964 -8.375 1.00 66.56 90 GLY A CA 1
ATOM 732 C C . GLY A 1 90 ? 15.362 10.236 -7.969 1.00 66.56 90 GLY A C 1
ATOM 733 O O . GLY A 1 90 ? 15.704 9.261 -8.612 1.00 66.56 90 GLY A O 1
ATOM 734 N N . VAL A 1 91 ? 16.075 10.709 -6.947 1.00 73.06 91 VAL A N 1
ATOM 735 C CA . VAL A 1 91 ? 17.194 10.008 -6.307 1.00 73.06 91 VAL A CA 1
ATOM 736 C C . VAL A 1 91 ? 16.856 9.823 -4.836 1.00 73.06 91 VAL A C 1
ATOM 738 O O . VAL A 1 91 ? 16.466 10.788 -4.180 1.00 73.06 91 VAL A O 1
ATOM 741 N N . VAL A 1 92 ? 17.023 8.606 -4.314 1.00 77.50 92 VAL A N 1
ATOM 742 C CA . VAL A 1 92 ? 16.858 8.325 -2.881 1.00 77.50 92 VAL A CA 1
ATOM 743 C C . VAL A 1 92 ? 17.962 9.047 -2.115 1.00 77.50 92 VAL A C 1
ATOM 745 O O . VAL A 1 92 ? 19.145 8.810 -2.356 1.00 77.50 92 VAL A O 1
ATOM 748 N N . ILE A 1 93 ? 17.578 9.961 -1.227 1.00 82.44 93 ILE A N 1
ATOM 749 C CA . ILE A 1 93 ? 18.518 10.707 -0.377 1.00 82.44 93 ILE A CA 1
ATOM 750 C C . ILE A 1 93 ? 18.498 10.238 1.072 1.00 82.44 93 ILE A C 1
ATOM 752 O O . ILE A 1 93 ? 19.422 10.521 1.824 1.00 82.44 93 ILE A O 1
ATOM 756 N N . GLU A 1 94 ? 17.444 9.528 1.445 1.00 86.31 94 GLU A N 1
ATOM 757 C CA . GLU A 1 94 ? 17.214 9.018 2.780 1.00 86.31 94 GLU A CA 1
ATOM 758 C C . GLU A 1 94 ? 16.360 7.767 2.650 1.00 86.31 94 GLU A C 1
ATOM 760 O O . GLU A 1 94 ? 15.398 7.750 1.877 1.00 86.31 94 GLU A O 1
ATOM 765 N N . ARG A 1 95 ? 16.720 6.737 3.407 1.00 88.44 95 ARG A N 1
ATOM 766 C CA . ARG A 1 95 ? 15.958 5.505 3.544 1.00 88.44 95 ARG A CA 1
ATOM 767 C C . ARG A 1 95 ? 16.090 5.052 4.990 1.00 88.44 95 ARG A C 1
ATOM 769 O O . ARG A 1 95 ? 17.200 5.024 5.515 1.00 88.44 95 ARG A O 1
ATOM 776 N N . ARG A 1 96 ? 14.966 4.728 5.617 1.00 92.06 96 ARG A N 1
ATOM 777 C CA . ARG A 1 96 ? 14.923 4.118 6.947 1.00 92.06 96 ARG A CA 1
ATOM 778 C C . ARG A 1 96 ? 13.837 3.061 6.977 1.00 92.06 96 ARG A C 1
ATOM 780 O O . ARG A 1 96 ? 12.789 3.240 6.352 1.00 92.06 96 ARG A O 1
ATOM 787 N N . ASP A 1 97 ? 14.096 1.992 7.707 1.00 94.19 97 ASP A N 1
ATOM 788 C CA . ASP A 1 97 ? 13.086 0.978 7.956 1.00 94.19 97 ASP A CA 1
ATOM 789 C C . ASP A 1 97 ? 12.005 1.544 8.883 1.00 94.19 97 ASP A C 1
ATOM 791 O O . ASP A 1 97 ? 12.247 2.417 9.723 1.00 94.19 97 ASP A O 1
ATOM 795 N N . LEU A 1 98 ? 10.785 1.077 8.667 1.00 95.88 98 LEU A N 1
ATOM 796 C CA . LEU A 1 98 ? 9.618 1.342 9.490 1.00 95.88 98 LEU A CA 1
ATOM 797 C C . LEU A 1 98 ? 9.120 0.002 10.050 1.00 95.88 98 LEU A C 1
ATOM 799 O O . LEU A 1 98 ? 9.389 -1.036 9.442 1.00 95.88 98 LEU A O 1
ATOM 803 N N . PRO A 1 99 ? 8.372 0.002 11.167 1.00 96.31 99 PRO A N 1
ATOM 804 C CA . PRO A 1 99 ? 7.871 -1.236 11.765 1.00 96.31 99 PRO A CA 1
ATOM 805 C C . PRO A 1 99 ? 7.043 -2.099 10.800 1.00 96.31 99 PRO A C 1
ATOM 807 O O . PRO A 1 99 ? 7.102 -3.323 10.870 1.00 96.31 99 PRO A O 1
ATOM 810 N N . GLY A 1 100 ? 6.317 -1.466 9.870 1.00 96.81 100 GLY A N 1
ATOM 811 C CA . GLY A 1 100 ? 5.395 -2.151 8.974 1.00 96.81 100 GLY A CA 1
ATOM 812 C C . GLY A 1 100 ? 4.174 -2.703 9.702 1.00 96.81 100 GLY A C 1
ATOM 813 O O . GLY A 1 100 ? 3.799 -2.229 10.771 1.00 96.81 100 GLY A O 1
ATOM 814 N N . ASP A 1 101 ? 3.548 -3.703 9.085 1.00 98.12 101 ASP A N 1
ATOM 815 C CA . ASP A 1 101 ? 2.418 -4.425 9.650 1.00 98.12 101 ASP A CA 1
ATOM 816 C C . ASP A 1 101 ? 2.846 -5.174 10.930 1.00 98.12 101 ASP A C 1
ATOM 818 O O . ASP A 1 101 ? 3.728 -6.036 10.839 1.00 98.12 101 ASP A O 1
ATOM 822 N N . PRO A 1 102 ? 2.229 -4.902 12.097 1.00 97.94 102 PRO A N 1
ATOM 823 C CA . PRO A 1 102 ? 2.489 -5.627 13.341 1.00 97.94 102 PRO A CA 1
ATOM 824 C C . PRO A 1 102 ? 2.255 -7.140 13.244 1.00 97.94 102 PRO A C 1
ATOM 826 O O . PRO A 1 102 ? 2.942 -7.910 13.913 1.00 97.94 102 PRO A O 1
ATOM 829 N N . GLU A 1 103 ? 1.325 -7.586 12.395 1.00 98.00 103 GLU A N 1
ATOM 830 C CA . GLU A 1 103 ? 1.082 -9.016 12.155 1.00 98.00 103 GLU A CA 1
ATOM 831 C C . GLU A 1 103 ? 2.114 -9.623 11.192 1.00 98.00 103 GLU A C 1
ATOM 833 O O . GLU A 1 103 ? 2.239 -10.846 11.073 1.00 98.00 103 GLU A O 1
ATOM 838 N N . GLY A 1 104 ? 2.901 -8.774 10.531 1.00 98.12 104 GLY A N 1
ATOM 839 C CA . GLY A 1 104 ? 3.906 -9.123 9.542 1.00 98.12 104 GLY A CA 1
ATOM 840 C C . GLY A 1 104 ? 3.336 -9.268 8.132 1.00 98.12 104 GLY A C 1
ATOM 841 O O . GLY A 1 104 ? 2.238 -8.827 7.811 1.00 98.12 104 GLY A O 1
ATOM 842 N N . TYR A 1 105 ? 4.111 -9.915 7.266 1.00 98.38 105 TYR A N 1
ATOM 843 C CA . TYR A 1 105 ? 3.765 -10.107 5.859 1.00 98.38 105 TYR A CA 1
ATOM 844 C C . TYR A 1 105 ? 3.905 -11.572 5.463 1.00 98.38 105 TYR A C 1
ATOM 846 O O . TYR A 1 105 ? 4.617 -12.344 6.112 1.00 98.38 105 TYR A O 1
ATOM 854 N N . VAL A 1 106 ? 3.237 -11.955 4.380 1.00 97.94 106 VAL A N 1
ATOM 855 C CA . VAL A 1 106 ? 3.348 -13.283 3.773 1.00 97.94 106 VAL A CA 1
ATOM 856 C C . VAL A 1 106 ? 3.553 -13.159 2.268 1.00 97.94 106 VAL A C 1
ATOM 858 O O . VAL A 1 106 ? 2.958 -12.304 1.613 1.00 97.94 106 VAL A O 1
ATOM 861 N N . ALA A 1 107 ? 4.422 -14.008 1.726 1.00 97.88 107 ALA A N 1
ATOM 862 C CA . ALA A 1 107 ? 4.566 -14.181 0.290 1.00 97.88 107 ALA A CA 1
ATOM 863 C C . ALA A 1 107 ? 3.376 -14.999 -0.229 1.00 97.88 107 ALA A C 1
ATOM 865 O O . ALA A 1 107 ? 3.269 -16.191 0.051 1.00 97.88 107 ALA A O 1
ATOM 866 N N . VAL A 1 108 ? 2.472 -14.349 -0.956 1.00 97.88 108 VAL A N 1
ATOM 867 C CA . VAL A 1 108 ? 1.346 -14.989 -1.639 1.00 97.88 108 VAL A CA 1
ATOM 868 C C . VAL A 1 108 ? 1.767 -15.276 -3.072 1.00 97.88 108 VAL A C 1
ATOM 870 O O . VAL A 1 108 ? 1.905 -14.344 -3.863 1.00 97.88 108 VAL A O 1
ATOM 873 N N . ASP A 1 109 ? 1.983 -16.548 -3.403 1.00 97.81 109 ASP A N 1
ATOM 874 C CA . ASP A 1 109 ? 2.255 -16.984 -4.774 1.00 97.81 109 ASP A CA 1
ATOM 875 C C . ASP A 1 109 ? 0.940 -17.298 -5.495 1.00 97.81 109 ASP A C 1
ATOM 877 O O . ASP A 1 109 ? 0.209 -18.209 -5.106 1.00 97.81 109 ASP A O 1
ATOM 881 N N . LEU A 1 110 ? 0.631 -16.540 -6.547 1.00 97.19 110 LEU A N 1
ATOM 882 C CA . LEU A 1 110 ? -0.532 -16.812 -7.394 1.00 97.19 110 LEU A CA 1
ATOM 883 C C . LEU A 1 110 ? -0.273 -17.926 -8.417 1.00 97.19 110 LEU A C 1
ATOM 885 O O . LEU A 1 110 ? -1.225 -18.382 -9.050 1.00 97.19 110 LEU A O 1
ATOM 889 N N . GLY A 1 111 ? 0.983 -18.345 -8.612 1.00 96.00 111 GLY A N 1
ATOM 890 C CA . GLY A 1 111 ? 1.364 -19.354 -9.596 1.00 96.00 111 GLY A CA 1
ATOM 891 C C . GLY A 1 111 ? 0.737 -19.069 -10.961 1.00 96.00 111 GLY A C 1
ATOM 892 O O . GLY A 1 111 ? 0.819 -17.945 -11.469 1.00 96.00 111 GLY A O 1
ATOM 893 N N . ASP A 1 112 ? 0.043 -20.065 -11.509 1.00 95.50 112 ASP A N 1
ATOM 894 C CA . ASP A 1 112 ? -0.600 -19.986 -12.822 1.00 95.50 112 ASP A CA 1
ATOM 895 C C . ASP A 1 112 ? -1.827 -19.062 -12.870 1.00 95.50 112 ASP A C 1
ATOM 897 O O . ASP A 1 112 ? -2.181 -18.591 -13.950 1.00 95.50 112 ASP A O 1
ATOM 901 N N . ALA A 1 113 ? -2.433 -18.723 -11.726 1.00 96.06 113 ALA A N 1
ATOM 902 C CA . ALA A 1 113 ? -3.577 -17.810 -11.662 1.00 96.06 113 ALA A CA 1
ATOM 903 C C . ALA A 1 113 ? -3.196 -16.338 -11.912 1.00 96.06 113 ALA A C 1
ATOM 905 O O . ALA A 1 113 ? -4.066 -15.475 -12.019 1.00 96.06 113 ALA A O 1
ATOM 906 N N . SER A 1 114 ? -1.900 -16.023 -11.996 1.00 95.44 114 SER A N 1
ATOM 907 C CA . SER A 1 114 ? -1.439 -14.680 -12.332 1.00 95.44 114 SER A CA 1
ATOM 908 C C . SER A 1 114 ? -1.634 -14.356 -13.816 1.00 95.44 114 SER A C 1
ATOM 910 O O . SER A 1 114 ? -1.263 -15.130 -14.694 1.00 95.44 114 SER A O 1
ATOM 912 N N . GLU A 1 115 ? -2.052 -13.129 -14.126 1.00 92.06 115 GLU A N 1
ATOM 913 C CA . GLU A 1 115 ? -2.028 -12.598 -15.502 1.00 92.06 115 GLU A CA 1
ATOM 914 C C . GLU A 1 115 ? -0.614 -12.600 -16.114 1.00 92.06 115 GLU A C 1
ATOM 916 O O . GLU A 1 115 ? -0.432 -12.648 -17.335 1.00 92.06 115 GLU A O 1
ATOM 921 N N . PHE A 1 116 ? 0.421 -12.596 -15.267 1.00 92.94 116 PHE A N 1
ATOM 922 C CA . PHE A 1 116 ? 1.804 -12.686 -15.714 1.00 92.94 116 PHE A CA 1
ATOM 923 C C . PHE A 1 116 ? 2.201 -14.092 -16.169 1.00 92.94 116 PHE A C 1
ATOM 925 O O . PHE A 1 116 ? 3.239 -14.220 -16.814 1.00 92.94 116 PHE A O 1
ATOM 932 N N . THR A 1 117 ? 1.412 -15.140 -15.911 1.00 92.94 117 THR A N 1
ATOM 933 C CA . THR A 1 117 ? 1.669 -16.524 -16.364 1.00 92.94 117 THR A CA 1
ATOM 934 C C . THR A 1 117 ? 1.838 -16.610 -17.882 1.00 92.94 117 THR A C 1
ATOM 936 O O . THR A 1 117 ? 2.699 -17.337 -18.370 1.00 92.94 117 THR A O 1
ATOM 939 N N . THR A 1 118 ? 1.124 -15.771 -18.632 1.00 90.62 118 THR A N 1
ATOM 940 C CA . THR A 1 118 ? 1.198 -15.719 -20.103 1.00 90.62 118 THR A CA 1
ATOM 941 C C . THR A 1 118 ? 2.502 -15.121 -20.649 1.00 90.62 118 THR A C 1
ATOM 943 O O . THR A 1 118 ? 2.769 -15.202 -21.850 1.00 90.62 118 THR A O 1
ATOM 946 N N . LEU A 1 119 ? 3.340 -14.512 -19.800 1.00 92.69 119 LEU A N 1
ATOM 947 C CA . LEU A 1 119 ? 4.617 -13.948 -20.225 1.00 92.69 119 LEU A CA 1
ATOM 948 C C . LEU A 1 119 ? 5.691 -15.030 -20.391 1.00 92.69 119 LEU A C 1
ATOM 950 O O . LEU A 1 119 ? 5.952 -15.829 -19.490 1.00 92.69 119 LEU A O 1
ATOM 954 N N . ASP A 1 120 ? 6.393 -14.982 -21.521 1.00 92.25 120 ASP A N 1
ATOM 955 C CA . ASP A 1 120 ? 7.616 -15.756 -21.739 1.00 92.25 120 ASP A CA 1
ATOM 956 C C . ASP A 1 120 ? 8.804 -15.220 -20.913 1.00 92.25 120 ASP A C 1
ATOM 958 O O . ASP A 1 120 ? 8.791 -14.100 -20.386 1.00 92.25 120 ASP A O 1
ATOM 962 N N . SER A 1 121 ? 9.866 -16.024 -20.803 1.00 91.38 121 SER A N 1
ATOM 963 C CA . SER A 1 121 ? 11.069 -15.664 -20.039 1.00 91.38 121 SER A CA 1
ATOM 964 C C . SER A 1 121 ? 11.708 -14.338 -20.492 1.00 91.38 121 SER A C 1
ATOM 966 O O . SER A 1 121 ? 12.038 -13.524 -19.624 1.00 91.38 121 SER A O 1
ATOM 968 N N . PRO A 1 122 ? 11.843 -14.038 -21.805 1.00 93.06 122 PRO A N 1
ATOM 969 C CA . PRO A 1 122 ? 12.355 -12.743 -22.255 1.00 93.06 122 PRO A CA 1
ATOM 970 C C . PRO A 1 122 ? 11.524 -11.542 -21.787 1.00 93.06 122 PRO A C 1
ATOM 972 O O . PRO A 1 122 ? 12.096 -10.506 -21.446 1.00 93.06 122 PRO A O 1
ATOM 975 N N . ARG A 1 123 ? 10.189 -11.644 -21.760 1.00 93.44 123 ARG A N 1
ATOM 976 C CA . ARG A 1 123 ? 9.313 -10.568 -21.267 1.00 93.44 123 ARG A CA 1
ATOM 977 C C . ARG A 1 123 ? 9.343 -10.455 -19.745 1.00 93.44 123 ARG A C 1
ATOM 979 O O . ARG A 1 123 ? 9.309 -9.333 -19.243 1.00 93.44 123 ARG A O 1
ATOM 986 N N . ARG A 1 124 ? 9.477 -11.564 -19.011 1.00 94.06 124 ARG A N 1
ATOM 987 C CA . ARG A 1 124 ? 9.648 -11.549 -17.543 1.00 94.06 124 ARG A CA 1
ATOM 988 C C . ARG A 1 124 ? 10.936 -10.857 -17.111 1.00 94.06 124 ARG A C 1
ATOM 990 O O . ARG A 1 124 ? 10.912 -10.034 -16.204 1.00 94.06 124 ARG A O 1
ATOM 997 N N . ALA A 1 125 ? 12.037 -11.077 -17.829 1.00 94.31 125 ALA A N 1
ATOM 998 C CA . ALA A 1 125 ? 13.311 -10.397 -17.569 1.00 94.31 125 ALA A CA 1
ATOM 999 C C . ALA A 1 125 ? 13.246 -8.861 -17.749 1.00 94.31 125 ALA A C 1
ATOM 1001 O O . ALA A 1 125 ? 14.161 -8.129 -17.363 1.00 94.31 125 ALA A O 1
ATOM 1002 N N . ARG A 1 126 ? 12.162 -8.345 -18.343 1.00 95.00 126 ARG A N 1
ATOM 1003 C CA . ARG A 1 126 ? 11.924 -6.907 -18.506 1.00 95.00 126 ARG A CA 1
ATOM 1004 C C . ARG A 1 126 ? 11.121 -6.295 -17.372 1.00 95.00 126 ARG A C 1
ATOM 1006 O O . ARG A 1 126 ? 11.017 -5.071 -17.358 1.00 95.00 126 ARG A O 1
ATOM 1013 N N . LEU A 1 127 ? 10.546 -7.080 -16.461 1.00 95.31 127 LEU A N 1
ATOM 1014 C CA . LEU A 1 127 ? 9.730 -6.541 -15.374 1.00 95.31 127 LEU A CA 1
ATOM 1015 C C . LEU A 1 127 ? 10.545 -5.551 -14.531 1.00 95.31 127 LEU A C 1
ATOM 1017 O O . LEU A 1 127 ? 11.753 -5.704 -14.330 1.00 95.31 127 LEU A O 1
ATOM 1021 N N . ARG A 1 128 ? 9.880 -4.480 -14.105 1.00 93.69 128 ARG A N 1
ATOM 1022 C CA . ARG A 1 128 ? 10.428 -3.423 -13.256 1.00 93.69 128 ARG A CA 1
ATOM 1023 C C . ARG A 1 128 ? 9.445 -3.143 -12.132 1.00 93.69 128 ARG A C 1
ATOM 1025 O O . ARG A 1 128 ? 8.265 -2.910 -12.406 1.00 93.69 128 ARG A O 1
ATOM 1032 N N . GLY A 1 129 ? 9.933 -3.153 -10.898 1.00 91.88 129 GLY A N 1
ATOM 1033 C CA . GLY A 1 129 ? 9.166 -2.777 -9.718 1.00 91.88 129 GLY A CA 1
ATOM 1034 C C . GLY A 1 129 ? 9.227 -1.282 -9.412 1.00 91.88 129 GLY A C 1
ATOM 1035 O O . GLY A 1 129 ? 9.455 -0.445 -10.295 1.00 91.88 129 GLY A O 1
ATOM 1036 N N . ALA A 1 130 ? 8.972 -0.952 -8.148 1.00 86.31 130 ALA A N 1
ATOM 1037 C CA . ALA A 1 130 ? 8.924 0.419 -7.653 1.00 86.31 130 ALA A CA 1
ATOM 1038 C C . ALA A 1 130 ? 10.311 1.061 -7.449 1.00 86.31 130 ALA A C 1
ATOM 1040 O O . ALA A 1 130 ? 10.390 2.291 -7.437 1.00 86.31 130 ALA A O 1
ATOM 1041 N N . ASP A 1 131 ? 11.377 0.265 -7.305 1.00 83.81 131 ASP A N 1
ATOM 1042 C CA . ASP A 1 131 ? 12.739 0.746 -7.032 1.00 83.81 131 ASP A CA 1
ATOM 1043 C C . ASP A 1 131 ? 13.705 0.480 -8.212 1.00 83.81 131 ASP A C 1
ATOM 1045 O O . ASP A 1 131 ? 13.310 0.038 -9.302 1.00 83.81 131 ASP A O 1
ATOM 1049 N N . TYR A 1 132 ? 14.985 0.823 -8.039 1.00 81.12 132 TYR A N 1
ATOM 1050 C CA . TYR A 1 132 ? 16.027 0.657 -9.050 1.00 81.12 132 TYR A CA 1
ATOM 1051 C C . TYR A 1 132 ? 16.402 -0.795 -9.295 1.00 81.12 132 TYR A C 1
ATOM 1053 O O . TYR A 1 132 ? 16.720 -1.103 -10.439 1.00 81.12 132 TYR A O 1
ATOM 1061 N N . ASP A 1 133 ? 16.352 -1.644 -8.266 1.00 85.81 133 ASP A N 1
ATOM 1062 C CA . ASP A 1 133 ? 16.773 -3.039 -8.352 1.00 85.81 133 ASP A CA 1
ATOM 1063 C C . ASP A 1 133 ? 15.683 -3.925 -8.960 1.00 85.81 133 ASP A C 1
ATOM 1065 O O . ASP A 1 133 ? 14.757 -4.377 -8.290 1.00 85.81 133 ASP A O 1
ATOM 1069 N N . GLU A 1 134 ? 15.789 -4.172 -10.258 1.00 89.56 134 GLU A N 1
ATOM 1070 C CA . GLU A 1 134 ? 14.847 -4.994 -11.004 1.00 89.56 134 GLU A CA 1
ATOM 1071 C C . GLU A 1 134 ? 14.911 -6.487 -10.654 1.00 89.56 134 GLU A C 1
ATOM 1073 O O . GLU A 1 134 ? 13.939 -7.207 -10.888 1.00 89.56 134 GLU A O 1
ATOM 1078 N N . GLU A 1 135 ? 16.027 -6.969 -10.096 1.00 93.00 135 GLU A N 1
ATOM 1079 C CA . GLU A 1 135 ? 16.234 -8.402 -9.847 1.00 93.00 135 GLU A CA 1
ATOM 1080 C C . GLU A 1 135 ? 15.261 -8.940 -8.801 1.00 93.00 135 GLU A C 1
ATOM 1082 O O . GLU A 1 135 ? 14.819 -10.082 -8.921 1.00 93.00 135 GLU A O 1
ATOM 1087 N N . VAL A 1 136 ? 14.866 -8.111 -7.830 1.00 93.69 136 VAL A N 1
ATOM 1088 C CA . VAL A 1 136 ? 13.842 -8.462 -6.838 1.00 93.69 136 VAL A CA 1
ATOM 1089 C C . VAL A 1 136 ? 12.527 -8.791 -7.543 1.00 93.69 136 VAL A C 1
ATOM 1091 O O . VAL A 1 136 ? 12.025 -9.904 -7.402 1.00 93.69 136 VAL A O 1
ATOM 1094 N N . THR A 1 137 ? 12.012 -7.875 -8.371 1.00 95.94 137 THR A N 1
ATOM 1095 C CA . THR A 1 137 ? 10.760 -8.082 -9.116 1.00 95.94 137 THR A CA 1
ATOM 1096 C C . THR A 1 137 ? 10.851 -9.297 -10.032 1.00 95.94 137 THR A C 1
ATOM 1098 O O . THR A 1 137 ? 9.943 -10.121 -10.069 1.00 95.94 137 THR A O 1
ATOM 1101 N N . ILE A 1 138 ? 11.956 -9.432 -10.775 1.00 96.00 138 ILE A N 1
ATOM 1102 C CA . ILE A 1 138 ? 12.139 -10.537 -11.722 1.00 96.00 138 ILE A CA 1
ATOM 1103 C C . ILE A 1 138 ? 12.147 -11.876 -10.980 1.00 96.00 138 ILE A C 1
ATOM 1105 O O . ILE A 1 138 ? 11.475 -12.809 -11.415 1.00 96.00 138 ILE A O 1
ATOM 1109 N N . ARG A 1 139 ? 12.859 -11.979 -9.853 1.00 96.06 139 ARG A N 1
ATOM 1110 C CA . ARG A 1 139 ? 12.969 -13.207 -9.050 1.00 96.06 139 ARG A CA 1
ATOM 1111 C C . ARG A 1 139 ? 11.618 -13.699 -8.522 1.00 96.06 139 ARG A C 1
ATOM 1113 O O . ARG A 1 139 ? 11.385 -14.910 -8.550 1.00 96.06 139 ARG A O 1
ATOM 1120 N N . HIS A 1 140 ? 10.759 -12.782 -8.079 1.00 96.75 140 HIS A N 1
ATOM 1121 C CA . HIS A 1 140 ? 9.419 -13.081 -7.553 1.00 96.75 140 HIS A CA 1
ATOM 1122 C C . HIS A 1 140 ? 8.381 -13.381 -8.652 1.00 96.75 140 HIS A C 1
ATOM 1124 O O . HIS A 1 140 ? 7.315 -13.910 -8.362 1.00 96.75 140 HIS A O 1
ATOM 1130 N N . HIS A 1 141 ? 8.711 -13.117 -9.923 1.00 96.81 141 HIS A N 1
ATOM 1131 C CA . HIS A 1 141 ? 7.827 -13.339 -11.078 1.00 96.81 141 HIS A CA 1
ATOM 1132 C C . HIS A 1 141 ? 8.436 -14.231 -12.174 1.00 96.81 141 HIS A C 1
ATOM 1134 O O . HIS A 1 141 ? 8.094 -14.118 -13.360 1.00 96.81 141 HIS A O 1
ATOM 1140 N N . SER A 1 142 ? 9.370 -15.109 -11.793 1.00 94.19 142 SER A N 1
ATOM 1141 C CA . SER A 1 142 ? 10.080 -16.025 -12.694 1.00 94.19 142 SER A CA 1
ATOM 1142 C C . SER A 1 142 ? 10.067 -17.463 -12.186 1.00 94.19 142 SER A C 1
ATOM 1144 O O . SER A 1 142 ? 9.964 -17.722 -10.991 1.00 94.19 142 SER A O 1
ATOM 1146 N N . GLY A 1 143 ? 10.243 -18.412 -13.111 1.00 90.38 143 GLY A N 1
ATOM 1147 C CA . GLY A 1 143 ? 10.326 -19.837 -12.778 1.00 90.38 143 GLY A CA 1
ATOM 1148 C C . GLY A 1 143 ? 9.007 -20.419 -12.265 1.00 90.38 143 GLY A C 1
ATOM 1149 O O . GLY A 1 143 ? 9.031 -21.207 -11.329 1.00 90.38 143 GLY A O 1
ATOM 1150 N N . GLY A 1 144 ? 7.877 -19.989 -12.838 1.00 90.50 144 GLY A N 1
ATOM 1151 C CA . GLY A 1 144 ? 6.530 -20.448 -12.467 1.00 90.50 144 GLY A CA 1
ATOM 1152 C C . GLY A 1 144 ? 5.905 -19.730 -11.267 1.00 90.50 144 GLY A C 1
ATOM 1153 O O . GLY A 1 144 ? 4.722 -19.911 -11.016 1.00 90.50 144 GLY A O 1
ATOM 1154 N N . ARG A 1 145 ? 6.668 -18.887 -10.561 1.00 94.88 145 ARG A N 1
ATOM 1155 C CA . ARG A 1 145 ? 6.181 -18.109 -9.415 1.00 94.88 145 ARG A CA 1
ATOM 1156 C C . ARG A 1 145 ? 5.654 -16.743 -9.833 1.00 94.88 145 ARG A C 1
ATOM 1158 O O . ARG A 1 145 ? 6.190 -16.131 -10.764 1.00 94.88 145 ARG A O 1
ATOM 1165 N N . ASN A 1 146 ? 4.652 -16.258 -9.109 1.00 97.12 146 ASN A N 1
ATOM 1166 C CA . ASN A 1 146 ? 4.137 -14.895 -9.160 1.00 97.12 146 ASN A CA 1
ATOM 1167 C C . ASN A 1 146 ? 3.771 -14.442 -7.741 1.00 97.12 146 ASN A C 1
ATOM 1169 O O . ASN A 1 146 ? 2.614 -14.522 -7.327 1.00 97.12 146 ASN A O 1
ATOM 1173 N N . GLU A 1 147 ? 4.780 -13.979 -7.008 1.00 97.62 147 GLU A N 1
ATOM 1174 C CA . GLU A 1 147 ? 4.709 -13.722 -5.572 1.00 97.62 147 GLU A CA 1
ATOM 1175 C C . GLU A 1 147 ? 4.446 -12.251 -5.236 1.00 97.62 147 GLU A C 1
ATOM 1177 O O . GLU A 1 147 ? 5.040 -11.335 -5.802 1.00 97.62 147 GLU A O 1
ATOM 1182 N N . TYR A 1 148 ? 3.610 -12.034 -4.224 1.00 97.06 148 TYR A N 1
ATOM 1183 C CA . TYR A 1 148 ? 3.252 -10.723 -3.693 1.00 97.06 148 TYR A CA 1
ATOM 1184 C C . TYR A 1 148 ? 3.454 -10.719 -2.178 1.00 97.06 148 TYR A C 1
ATOM 1186 O O . TYR A 1 148 ? 3.019 -11.649 -1.503 1.00 97.06 148 TYR A O 1
ATOM 1194 N N . LEU A 1 149 ? 4.109 -9.696 -1.624 1.00 97.50 149 LEU A N 1
ATOM 1195 C CA . LEU A 1 149 ? 4.376 -9.621 -0.184 1.00 97.50 149 LEU A CA 1
ATOM 1196 C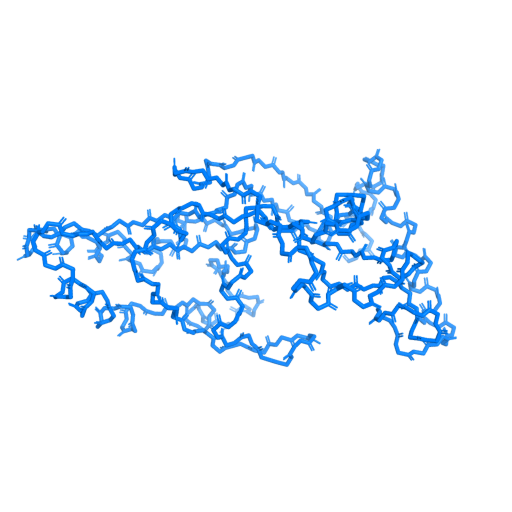 C . LEU A 1 149 ? 3.244 -8.878 0.526 1.00 97.50 149 LEU A C 1
ATOM 1198 O O . LEU A 1 149 ? 3.303 -7.659 0.661 1.00 97.50 149 LEU A O 1
ATOM 1202 N N . VAL A 1 150 ? 2.216 -9.597 0.965 1.00 98.00 150 VAL A N 1
ATOM 1203 C CA . VAL A 1 150 ? 0.947 -9.017 1.427 1.00 98.00 150 VAL A CA 1
ATOM 1204 C C . VAL A 1 150 ? 0.879 -8.950 2.956 1.00 98.00 150 VAL A C 1
ATOM 1206 O O . VAL A 1 150 ? 1.336 -9.861 3.646 1.00 98.00 150 VAL A O 1
ATOM 1209 N N . SER A 1 151 ? 0.325 -7.851 3.472 1.00 98.38 151 SER A N 1
ATOM 1210 C CA . SER A 1 151 ? 0.038 -7.612 4.892 1.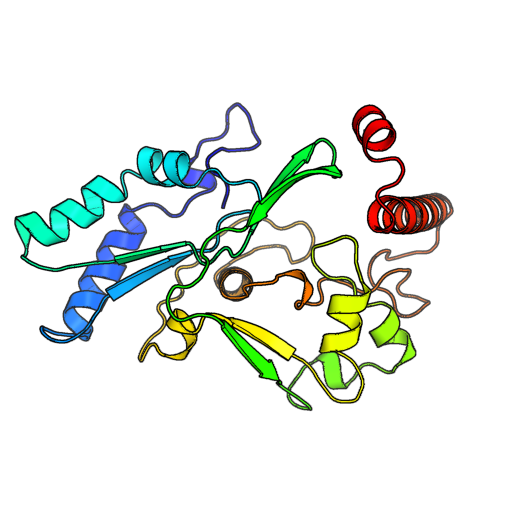00 98.38 151 SER A CA 1
ATOM 1211 C C . SER A 1 151 ? -0.827 -8.724 5.487 1.00 98.38 151 SER A C 1
ATOM 1213 O O . SER A 1 151 ? -1.873 -9.073 4.932 1.00 98.38 151 SER A O 1
ATOM 1215 N N . LYS A 1 152 ? -0.397 -9.264 6.631 1.00 98.31 152 LYS A N 1
ATOM 1216 C CA . LYS A 1 152 ? -1.164 -10.270 7.366 1.00 98.31 152 LYS A CA 1
ATOM 1217 C C . LYS A 1 152 ? -2.400 -9.670 8.016 1.00 98.31 152 LYS A C 1
ATOM 1219 O O . LYS A 1 152 ? -3.425 -10.316 7.886 1.00 98.31 152 LYS A O 1
ATOM 1224 N N . THR A 1 153 ? -2.346 -8.431 8.522 1.00 98.19 153 THR A N 1
ATOM 1225 C CA . THR A 1 153 ? -3.535 -7.687 8.996 1.00 98.19 153 THR A CA 1
ATOM 1226 C C . THR A 1 153 ? -4.670 -7.733 7.969 1.00 98.19 153 THR A C 1
ATOM 1228 O O . THR A 1 153 ? -5.836 -7.903 8.306 1.00 98.19 153 THR A O 1
ATOM 1231 N N . VAL A 1 154 ? -4.347 -7.557 6.683 1.00 97.38 154 VAL A N 1
ATOM 1232 C CA . VAL A 1 154 ? -5.363 -7.546 5.621 1.00 97.38 154 VAL A CA 1
ATOM 1233 C C . VAL A 1 154 ? -5.831 -8.954 5.257 1.00 97.38 154 VAL A C 1
ATOM 1235 O O . VAL A 1 154 ? -7.002 -9.136 4.942 1.00 97.38 154 VAL A O 1
ATOM 1238 N N . LEU A 1 155 ? -4.936 -9.944 5.263 1.00 97.38 155 LEU A N 1
ATOM 1239 C CA . LEU A 1 155 ? -5.278 -11.327 4.914 1.00 97.38 155 LEU A CA 1
ATOM 1240 C C . LEU A 1 155 ? -6.006 -12.082 6.030 1.00 97.38 155 LEU A C 1
ATOM 1242 O O . LEU A 1 155 ? -6.733 -13.023 5.728 1.00 97.38 155 LEU A O 1
ATOM 1246 N N . SER A 1 156 ? -5.772 -11.713 7.290 1.00 97.19 156 SER A N 1
ATOM 1247 C CA . SER A 1 156 ? -6.400 -12.311 8.470 1.00 97.19 156 SER A CA 1
ATOM 1248 C C . SER A 1 156 ? -7.786 -11.731 8.756 1.00 97.19 156 SER A C 1
ATOM 1250 O O . SER A 1 156 ? -8.555 -12.352 9.484 1.00 97.19 156 SER A O 1
ATOM 1252 N N . ALA A 1 157 ? -8.124 -10.577 8.173 1.00 97.38 157 ALA A N 1
ATOM 1253 C CA . ALA A 1 157 ? -9.414 -9.930 8.366 1.00 97.38 157 ALA A CA 1
ATOM 1254 C C . ALA A 1 157 ? -10.575 -10.738 7.760 1.00 97.38 157 ALA A C 1
ATOM 1256 O O . ALA A 1 157 ? -10.546 -11.106 6.584 1.00 97.38 157 ALA A O 1
ATOM 1257 N N . ASP A 1 158 ? -11.659 -10.898 8.525 1.00 97.31 158 ASP A N 1
ATOM 1258 C CA . ASP A 1 158 ? -12.904 -11.518 8.044 1.00 97.31 158 ASP A CA 1
ATOM 1259 C C . ASP A 1 158 ? -13.604 -10.676 6.959 1.00 97.31 158 ASP A C 1
ATOM 1261 O O . ASP A 1 158 ? -14.333 -11.196 6.112 1.00 97.31 158 ASP A O 1
ATOM 1265 N N . LEU A 1 159 ? -13.393 -9.353 6.979 1.00 96.50 159 LEU A N 1
ATOM 1266 C CA . LEU A 1 159 ? -13.955 -8.406 6.020 1.00 96.50 159 LEU A CA 1
ATOM 1267 C C . LEU A 1 159 ? -12.985 -7.253 5.742 1.00 96.50 159 LEU A C 1
ATOM 1269 O O . LEU A 1 159 ? -12.573 -6.533 6.648 1.00 96.50 159 LEU A O 1
ATOM 1273 N N . VAL A 1 160 ? -12.719 -6.996 4.459 1.00 96.50 160 VAL A N 1
ATOM 1274 C CA . VAL A 1 160 ? -11.944 -5.832 4.007 1.00 96.50 160 VAL A CA 1
ATOM 1275 C C . VAL A 1 160 ? -12.868 -4.784 3.386 1.00 96.50 160 VAL A C 1
ATOM 1277 O O . VAL A 1 160 ? -13.431 -4.986 2.308 1.00 96.50 160 VAL A O 1
ATOM 1280 N N . ILE A 1 161 ? -12.979 -3.616 4.028 1.00 95.81 161 ILE A N 1
ATOM 1281 C CA . ILE A 1 161 ? -13.696 -2.453 3.483 1.00 95.81 161 ILE A CA 1
ATOM 1282 C C . ILE A 1 161 ? -12.711 -1.575 2.702 1.00 95.81 161 ILE A C 1
ATOM 1284 O O . ILE A 1 161 ? -11.968 -0.770 3.262 1.00 95.81 161 ILE A O 1
ATOM 1288 N N . ASN A 1 162 ? -12.709 -1.712 1.376 1.00 93.56 162 ASN A N 1
ATOM 1289 C CA . ASN A 1 162 ? -11.792 -0.975 0.510 1.00 93.56 162 ASN A CA 1
ATOM 1290 C C . ASN A 1 162 ? -12.320 0.436 0.173 1.00 93.56 162 ASN A C 1
ATOM 1292 O O . ASN A 1 162 ? -13.148 0.595 -0.725 1.00 93.56 162 ASN A O 1
ATOM 1296 N N . CYS A 1 163 ? -11.822 1.464 0.869 1.00 91.25 163 CYS A N 1
ATOM 1297 C CA . CYS A 1 163 ? -12.267 2.851 0.701 1.00 91.25 163 CYS A CA 1
ATOM 1298 C C . CYS A 1 163 ? -11.631 3.528 -0.538 1.00 91.25 163 CYS A C 1
ATOM 1300 O O . CYS A 1 163 ? -10.438 3.854 -0.510 1.00 91.25 163 CYS A O 1
ATOM 1302 N N . PRO A 1 164 ? -12.381 3.764 -1.637 1.00 81.50 164 PRO A N 1
ATOM 1303 C CA . PRO A 1 164 ? -11.825 4.324 -2.864 1.00 81.50 164 PRO A CA 1
ATOM 1304 C C . PRO A 1 164 ? -11.267 5.722 -2.668 1.00 81.50 164 PRO A C 1
ATOM 1306 O O . PRO A 1 164 ? -11.840 6.561 -1.971 1.00 81.50 164 PRO A O 1
ATOM 1309 N N . LYS A 1 165 ? -10.243 6.030 -3.464 1.00 79.06 165 LYS A N 1
ATOM 1310 C CA . LYS A 1 165 ? -9.884 7.412 -3.732 1.00 79.06 165 LYS A CA 1
ATOM 1311 C C . LYS A 1 165 ? -9.753 7.699 -5.222 1.00 79.06 165 LYS A C 1
ATOM 1313 O O . LYS A 1 165 ? -8.980 7.056 -5.932 1.00 79.06 165 LYS A O 1
ATOM 1318 N N . ILE A 1 166 ? -10.461 8.728 -5.684 1.00 81.81 166 ILE A N 1
ATOM 1319 C CA . ILE A 1 166 ? -10.384 9.197 -7.067 1.00 81.81 166 ILE A CA 1
ATOM 1320 C C . ILE A 1 166 ? -9.215 10.175 -7.200 1.00 81.81 166 ILE A C 1
ATOM 1322 O O . ILE A 1 166 ? -9.212 11.256 -6.613 1.00 81.81 166 ILE A O 1
ATOM 1326 N N . LYS A 1 167 ? -8.208 9.778 -7.977 1.00 79.88 167 LYS A N 1
ATOM 1327 C CA . LYS A 1 167 ? -7.127 10.634 -8.472 1.00 79.88 167 LYS A CA 1
ATOM 1328 C C . LYS A 1 167 ? -6.843 10.271 -9.915 1.00 79.88 167 LYS A C 1
ATOM 1330 O O . LYS A 1 167 ? -6.978 9.103 -10.281 1.00 79.88 167 LYS A O 1
ATOM 1335 N N . THR A 1 168 ? -6.383 11.238 -10.698 1.00 83.50 168 THR A N 1
ATOM 1336 C CA . THR A 1 168 ? -5.771 10.950 -11.994 1.00 83.50 168 THR A CA 1
ATOM 1337 C C . THR A 1 168 ? -4.444 10.216 -11.791 1.00 83.50 168 THR A C 1
ATOM 1339 O O . THR A 1 168 ? -3.742 10.397 -10.793 1.00 83.50 168 THR A O 1
ATOM 1342 N N . HIS A 1 169 ? -4.096 9.338 -12.726 1.00 84.38 169 HIS A N 1
ATOM 1343 C CA . HIS A 1 169 ? -2.860 8.570 -12.687 1.00 84.38 169 HIS A CA 1
ATOM 1344 C C . HIS A 1 169 ? -2.279 8.433 -14.092 1.00 84.38 169 HIS A C 1
ATOM 1346 O O . HIS A 1 169 ? -2.905 7.872 -14.985 1.00 84.38 169 HIS A O 1
ATOM 1352 N N . LYS A 1 170 ? -1.025 8.859 -14.268 1.00 80.38 170 LYS A N 1
ATOM 1353 C CA . LYS A 1 170 ? -0.358 8.955 -15.580 1.00 80.38 170 LYS A CA 1
ATOM 1354 C C . LYS A 1 170 ? -0.318 7.664 -16.420 1.00 80.38 170 LYS A C 1
ATOM 1356 O O . LYS A 1 170 ? -0.070 7.746 -17.613 1.00 80.38 170 LYS A O 1
ATOM 1361 N N . LYS A 1 171 ? -0.476 6.485 -15.796 1.00 76.56 171 LYS A N 1
ATOM 1362 C CA . LYS A 1 171 ? -0.507 5.172 -16.480 1.00 76.56 171 LYS A CA 1
ATOM 1363 C C . LYS A 1 171 ? -1.920 4.576 -16.554 1.00 76.56 171 LYS A C 1
ATOM 1365 O O . LYS A 1 171 ? -2.441 4.397 -17.638 1.00 76.56 171 LYS A O 1
ATOM 1370 N N . GLY A 1 172 ? -2.538 4.289 -15.406 1.00 75.44 172 GLY A N 1
ATOM 1371 C CA . GLY A 1 172 ? -3.888 3.705 -15.325 1.00 75.44 172 GLY A CA 1
ATOM 1372 C C . GLY A 1 172 ? -5.085 4.653 -15.496 1.00 75.44 172 GLY A C 1
ATOM 1373 O O . GLY A 1 172 ? -6.205 4.227 -15.253 1.00 75.44 172 GLY A O 1
ATOM 1374 N N . GLY A 1 173 ? -4.890 5.929 -15.849 1.00 84.75 173 GLY A N 1
ATOM 1375 C CA . GLY A 1 173 ? -5.975 6.911 -15.991 1.00 84.75 173 GLY A CA 1
ATOM 1376 C C . GLY A 1 173 ? -6.484 7.436 -14.647 1.00 84.75 173 GLY A C 1
ATOM 1377 O O . GLY A 1 173 ? -6.276 8.608 -14.336 1.00 84.75 173 GLY A O 1
ATOM 1378 N N . VAL A 1 174 ? -7.076 6.567 -13.821 1.00 85.69 174 VAL A N 1
ATOM 1379 C CA . VAL A 1 174 ? -7.566 6.879 -12.466 1.00 85.69 174 VAL A CA 1
ATOM 1380 C C . VAL A 1 174 ? -7.177 5.801 -11.445 1.00 85.69 174 VAL A C 1
ATOM 1382 O O . VAL A 1 174 ? -6.941 4.654 -11.807 1.00 85.69 174 VAL A O 1
ATOM 1385 N N . THR A 1 175 ? -7.067 6.157 -10.161 1.00 78.56 175 THR A N 1
ATOM 1386 C CA . THR A 1 175 ? -6.649 5.221 -9.093 1.00 78.56 175 THR A CA 1
ATOM 1387 C C . THR A 1 175 ? -7.773 4.326 -8.560 1.00 78.56 175 THR A C 1
ATOM 1389 O O . THR A 1 175 ? -7.559 3.125 -8.405 1.00 78.56 175 THR A O 1
ATOM 1392 N N . LEU A 1 176 ? -8.950 4.905 -8.284 1.00 84.19 176 LEU A N 1
ATOM 1393 C CA . LEU A 1 176 ? -10.128 4.246 -7.687 1.00 84.19 176 LEU A CA 1
ATOM 1394 C C . LEU A 1 176 ? -9.769 3.328 -6.490 1.00 84.19 176 LEU A C 1
ATOM 1396 O O . LEU A 1 176 ? -8.817 3.615 -5.764 1.00 84.19 176 LEU A O 1
ATOM 1400 N N . SER A 1 177 ? -10.535 2.257 -6.246 1.00 83.56 177 SER A N 1
ATOM 1401 C CA . SER A 1 177 ? -10.315 1.321 -5.126 1.00 83.56 177 SER A CA 1
ATOM 1402 C C . SER A 1 177 ? -9.165 0.340 -5.366 1.00 83.56 177 SER A C 1
ATOM 1404 O O . SER A 1 177 ? -8.519 -0.107 -4.422 1.00 83.56 177 SER A O 1
ATOM 1406 N N . MET A 1 178 ? -8.878 -0.009 -6.625 1.00 85.44 178 MET A N 1
ATOM 1407 C CA . MET A 1 178 ? -7.868 -1.027 -6.944 1.00 85.44 178 MET A CA 1
ATOM 1408 C C . MET A 1 178 ? -6.462 -0.590 -6.520 1.00 85.44 178 MET A C 1
ATOM 1410 O O . MET A 1 178 ? -5.634 -1.420 -6.151 1.00 85.44 178 MET A O 1
ATOM 1414 N N . LYS A 1 179 ? -6.188 0.723 -6.502 1.00 85.31 179 LYS A N 1
ATOM 1415 C CA . LYS A 1 179 ? -4.883 1.237 -6.077 1.00 85.31 179 LYS A CA 1
ATOM 1416 C C . LYS A 1 179 ? -4.563 0.925 -4.613 1.00 85.31 179 LYS A C 1
ATOM 1418 O O . LYS A 1 179 ? -3.384 0.803 -4.292 1.00 85.31 179 LYS A O 1
ATOM 1423 N N . ASN A 1 180 ? -5.566 0.737 -3.757 1.00 89.12 180 ASN A N 1
ATOM 1424 C CA . ASN A 1 180 ? -5.341 0.391 -2.354 1.00 89.12 180 ASN A CA 1
ATOM 1425 C C . ASN A 1 180 ? -4.748 -1.017 -2.194 1.00 89.12 180 ASN A C 1
ATOM 1427 O O . ASN A 1 180 ? -3.978 -1.242 -1.267 1.00 89.12 180 ASN A O 1
ATOM 1431 N N . LEU A 1 181 ? -4.973 -1.924 -3.154 1.00 91.38 181 LEU A N 1
ATOM 1432 C CA . LEU A 1 181 ? -4.339 -3.251 -3.169 1.00 91.38 181 LEU A CA 1
ATOM 1433 C C . LEU A 1 181 ? -2.822 -3.177 -3.416 1.00 91.38 181 LEU A C 1
ATOM 1435 O O . LEU A 1 181 ? -2.078 -4.085 -3.066 1.00 91.38 181 LEU A O 1
ATOM 1439 N N . ILE A 1 182 ? -2.326 -2.067 -3.969 1.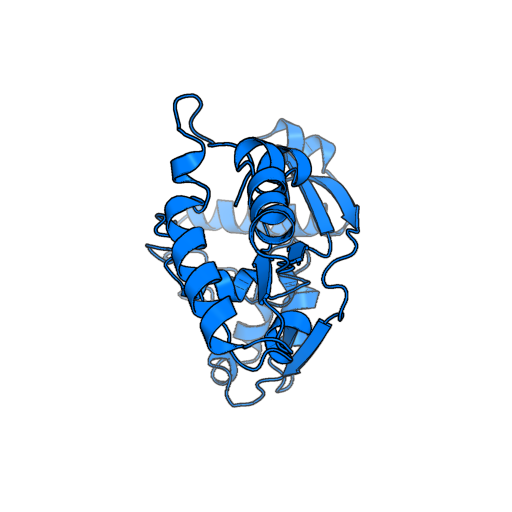00 90.75 182 ILE A N 1
ATOM 1440 C CA . ILE A 1 182 ? -0.882 -1.800 -4.032 1.00 90.75 182 ILE A CA 1
ATOM 1441 C C . ILE A 1 182 ? -0.343 -1.397 -2.652 1.00 90.75 182 ILE A C 1
ATOM 1443 O O . ILE A 1 182 ? 0.831 -1.608 -2.365 1.00 90.75 182 ILE A O 1
ATOM 1447 N N . GLY A 1 183 ? -1.183 -0.797 -1.805 1.00 91.50 183 GLY A N 1
ATOM 1448 C CA . GLY A 1 183 ? -0.817 -0.333 -0.468 1.00 91.50 183 GLY A CA 1
ATOM 1449 C C . GLY A 1 183 ? -0.610 -1.466 0.533 1.00 91.50 183 GLY A C 1
ATOM 1450 O O . GLY A 1 183 ? 0.281 -1.369 1.362 1.00 91.50 183 GLY A O 1
ATOM 1451 N N . ILE A 1 184 ? -1.354 -2.566 0.406 1.00 95.31 184 ILE A N 1
ATOM 1452 C CA . ILE A 1 184 ? -1.243 -3.717 1.322 1.00 95.31 184 ILE A CA 1
ATOM 1453 C C . ILE A 1 184 ? 0.028 -4.551 1.098 1.00 95.31 184 ILE A C 1
ATOM 1455 O O . ILE A 1 184 ? 0.268 -5.512 1.824 1.00 95.31 184 ILE A O 1
ATOM 1459 N N . ASN A 1 185 ? 0.820 -4.220 0.071 1.00 96.25 185 ASN A N 1
ATOM 1460 C CA . ASN A 1 185 ? 2.079 -4.889 -0.216 1.00 96.25 185 ASN A CA 1
ATOM 1461 C C . ASN A 1 185 ? 3.230 -4.202 0.530 1.00 96.25 185 ASN A C 1
ATOM 1463 O O . ASN A 1 185 ? 3.471 -3.011 0.316 1.00 96.25 185 ASN A O 1
ATOM 1467 N N . GLY A 1 186 ? 3.963 -4.962 1.348 1.00 93.75 186 GLY A N 1
ATOM 1468 C CA . GLY A 1 186 ? 5.070 -4.450 2.159 1.00 93.75 186 GLY A CA 1
ATOM 1469 C C . GLY A 1 186 ? 6.214 -3.921 1.295 1.00 93.75 186 GLY A C 1
ATOM 1470 O O . GLY A 1 186 ? 6.507 -2.724 1.296 1.00 93.75 186 GLY A O 1
ATOM 1471 N N . ASP A 1 187 ? 6.825 -4.796 0.493 1.00 92.50 187 ASP A N 1
ATOM 1472 C CA . ASP A 1 187 ? 7.832 -4.407 -0.494 1.00 92.50 187 ASP A CA 1
ATOM 1473 C C . ASP A 1 187 ? 7.184 -4.219 -1.871 1.00 92.50 187 ASP A C 1
ATOM 1475 O O . ASP A 1 187 ? 6.899 -5.161 -2.613 1.00 92.50 187 ASP A O 1
ATOM 1479 N N . LYS A 1 188 ? 6.988 -2.953 -2.245 1.00 90.75 188 LYS A N 1
ATOM 1480 C CA . LYS A 1 188 ? 6.403 -2.561 -3.537 1.00 90.75 188 LYS A CA 1
ATOM 1481 C C . LYS A 1 188 ? 7.273 -2.958 -4.733 1.00 90.75 188 LYS A C 1
ATOM 1483 O O . LYS A 1 188 ? 6.813 -2.847 -5.869 1.00 90.75 188 LYS A O 1
ATOM 1488 N N . ASN A 1 189 ? 8.507 -3.406 -4.516 1.00 91.75 189 ASN A N 1
ATOM 1489 C CA . ASN A 1 189 ? 9.364 -3.942 -5.562 1.00 91.75 189 ASN A CA 1
ATOM 1490 C C . ASN A 1 189 ? 9.034 -5.399 -5.926 1.00 91.75 189 ASN A C 1
ATOM 1492 O O . ASN A 1 189 ? 9.511 -5.880 -6.951 1.00 91.75 189 ASN A O 1
ATOM 1496 N N . TRP A 1 190 ? 8.171 -6.079 -5.165 1.00 95.31 190 TRP A N 1
ATOM 1497 C CA . TRP A 1 190 ? 7.583 -7.356 -5.581 1.00 95.31 190 TRP A CA 1
ATOM 1498 C C . TRP A 1 190 ? 6.527 -7.143 -6.664 1.00 95.31 190 TRP A C 1
ATOM 1500 O O . TRP A 1 190 ? 6.342 -7.994 -7.513 1.00 95.31 190 TRP A O 1
ATOM 1510 N N . LEU A 1 191 ? 5.895 -5.968 -6.718 1.00 94.12 191 LEU A N 1
ATOM 1511 C CA . LEU A 1 191 ? 4.863 -5.663 -7.704 1.00 94.12 191 LEU A CA 1
ATOM 1512 C C . LEU A 1 191 ? 5.468 -5.282 -9.064 1.00 94.12 191 LEU A C 1
ATOM 1514 O O . LEU A 1 191 ? 6.152 -4.254 -9.155 1.00 94.12 191 LEU A O 1
ATOM 1518 N N . PRO A 1 192 ? 5.155 -5.990 -10.163 1.00 93.94 192 PRO A N 1
ATOM 1519 C CA . PRO A 1 192 ? 5.571 -5.558 -11.487 1.00 93.94 192 PRO A CA 1
ATOM 1520 C C . PRO A 1 192 ? 4.782 -4.318 -11.917 1.00 93.94 192 PRO A C 1
ATOM 1522 O O . PRO A 1 192 ? 3.559 -4.339 -12.037 1.00 93.94 192 PRO A O 1
ATOM 1525 N N . HIS A 1 193 ? 5.483 -3.211 -12.153 1.00 90.44 193 HIS A N 1
ATOM 1526 C CA . HIS A 1 193 ? 4.874 -1.930 -12.518 1.00 90.44 193 HIS A CA 1
ATOM 1527 C C . HIS A 1 193 ? 4.842 -1.686 -14.028 1.00 90.44 193 HIS A C 1
ATOM 1529 O O . HIS A 1 193 ? 4.009 -0.910 -14.504 1.00 90.44 193 HIS A O 1
ATOM 1535 N N . TYR A 1 194 ? 5.820 -2.229 -14.753 1.00 92.06 194 TYR A N 1
ATOM 1536 C CA . TYR A 1 194 ? 5.959 -2.130 -16.207 1.00 92.06 194 TYR A CA 1
ATOM 1537 C C . TYR A 1 194 ? 7.064 -3.075 -16.706 1.00 92.06 194 TYR A C 1
ATOM 1539 O O . TYR A 1 194 ? 7.845 -3.602 -15.909 1.00 92.06 194 TYR A O 1
ATOM 1547 N N . ARG A 1 195 ? 7.162 -3.260 -18.024 1.00 93.94 195 ARG A N 1
ATOM 1548 C CA . ARG A 1 195 ? 8.268 -3.936 -18.709 1.00 93.94 195 ARG A CA 1
ATOM 1549 C C . ARG A 1 195 ? 9.167 -2.915 -19.403 1.00 93.94 195 ARG A C 1
ATOM 1551 O O . ARG A 1 195 ? 8.715 -2.141 -20.246 1.00 93.94 195 ARG A O 1
ATOM 1558 N N . SER A 1 196 ? 10.458 -2.940 -19.087 1.00 94.94 196 SER A N 1
ATOM 1559 C CA . SER A 1 196 ? 11.459 -2.045 -19.677 1.00 94.94 196 SER A CA 1
ATOM 1560 C C . SER A 1 196 ? 11.585 -2.227 -21.197 1.00 94.94 196 SER A C 1
ATOM 1562 O O . SER A 1 196 ? 11.642 -3.349 -21.725 1.00 94.94 196 SER A O 1
ATOM 1564 N N . GLY A 1 197 ? 11.665 -1.094 -21.899 1.00 93.56 197 GLY A N 1
ATOM 1565 C CA . GLY A 1 197 ? 11.855 -1.020 -23.345 1.00 93.56 197 GLY A CA 1
ATOM 1566 C C . GLY A 1 197 ? 10.583 -0.746 -24.154 1.00 93.56 197 GLY A C 1
ATOM 1567 O O . GLY A 1 197 ? 9.582 -0.231 -23.662 1.00 93.56 197 GLY A O 1
ATOM 1568 N N . PHE A 1 198 ? 10.660 -1.060 -25.446 1.00 94.00 198 PHE A N 1
ATOM 1569 C CA . PHE A 1 198 ? 9.653 -0.699 -26.447 1.00 94.00 198 PHE A CA 1
ATOM 1570 C C . PHE A 1 198 ? 8.604 -1.792 -26.636 1.00 94.00 198 PHE A C 1
ATOM 1572 O O . PHE A 1 198 ? 8.940 -2.978 -26.595 1.00 94.00 198 PHE A O 1
ATOM 1579 N N . THR A 1 199 ? 7.377 -1.393 -26.971 1.00 91.81 199 THR A N 1
ATOM 1580 C CA . THR A 1 199 ? 6.270 -2.297 -27.350 1.00 91.81 199 THR A CA 1
ATOM 1581 C C . THR A 1 199 ? 6.669 -3.308 -28.425 1.00 91.81 199 THR A C 1
ATOM 1583 O O . THR A 1 199 ? 6.445 -4.506 -28.261 1.00 91.81 199 THR A O 1
ATOM 1586 N N . SER A 1 200 ? 7.382 -2.865 -29.467 1.00 91.19 200 SER A N 1
ATOM 1587 C CA . SER A 1 200 ? 7.892 -3.725 -30.549 1.00 91.19 200 SER A CA 1
ATOM 1588 C C . SER A 1 200 ? 8.914 -4.780 -30.103 1.00 91.19 200 SER A C 1
ATOM 1590 O O . SER A 1 200 ? 9.213 -5.699 -30.857 1.00 91.19 200 SER A O 1
ATOM 1592 N N . LYS A 1 201 ? 9.458 -4.663 -28.885 1.00 90.19 201 LYS A N 1
ATOM 1593 C CA . LYS A 1 201 ? 10.449 -5.581 -28.297 1.00 90.19 201 LYS A CA 1
ATOM 1594 C C . LYS A 1 201 ? 9.946 -6.256 -27.014 1.00 90.19 201 LYS A C 1
ATOM 1596 O O . LYS A 1 201 ? 10.753 -6.775 -26.242 1.00 90.19 201 LYS A O 1
ATOM 1601 N N . GLY A 1 202 ? 8.633 -6.229 -26.771 1.00 90.38 202 GLY A N 1
ATOM 1602 C CA . GLY A 1 202 ? 8.004 -6.846 -25.600 1.00 90.38 202 GLY A CA 1
ATOM 1603 C C . GLY A 1 202 ? 8.111 -6.044 -24.298 1.00 90.38 202 GLY A C 1
ATOM 1604 O O . GLY A 1 202 ? 7.808 -6.591 -23.240 1.00 90.38 202 GLY A O 1
ATOM 1605 N N . GLY A 1 203 ? 8.549 -4.783 -24.360 1.00 93.19 203 GLY A N 1
ATOM 1606 C CA . GLY A 1 203 ? 8.398 -3.813 -23.272 1.00 93.19 203 GLY A CA 1
ATOM 1607 C C . GLY A 1 203 ? 7.065 -3.064 -23.357 1.00 93.19 203 GLY A C 1
ATOM 1608 O O . GLY A 1 203 ? 6.284 -3.270 -24.280 1.00 93.19 203 GLY A O 1
ATOM 1609 N N . ASP A 1 204 ? 6.807 -2.170 -22.413 1.00 92.38 204 ASP A N 1
ATOM 1610 C CA . ASP A 1 204 ? 5.651 -1.259 -22.425 1.00 92.38 204 ASP A CA 1
ATOM 1611 C C . ASP A 1 204 ? 5.984 0.124 -21.834 1.00 92.38 204 ASP A C 1
ATOM 1613 O O . ASP A 1 204 ? 5.102 0.944 -21.580 1.00 92.38 204 ASP A O 1
ATOM 1617 N N . GLU A 1 205 ? 7.274 0.423 -21.671 1.00 91.50 205 GLU A N 1
ATOM 1618 C CA . GLU A 1 205 ? 7.749 1.721 -21.196 1.00 91.50 205 GLU A CA 1
ATOM 1619 C C . GLU A 1 205 ? 7.606 2.813 -22.265 1.00 91.50 205 GLU A C 1
ATOM 1621 O O . GLU A 1 205 ? 7.260 3.953 -21.949 1.00 91.50 205 GLU A O 1
ATOM 1626 N N . PHE A 1 206 ? 7.848 2.459 -23.532 1.00 91.19 206 PHE A N 1
ATOM 1627 C CA . PHE A 1 206 ? 7.792 3.381 -24.666 1.00 91.19 206 PHE A CA 1
ATOM 1628 C C . PHE A 1 206 ? 6.925 2.825 -25.805 1.00 91.19 206 PHE A C 1
ATOM 1630 O O . PHE A 1 206 ? 7.155 1.695 -26.254 1.00 91.19 206 PHE A O 1
ATOM 1637 N N . PRO A 1 207 ? 5.978 3.617 -26.345 1.00 88.25 207 PRO A N 1
ATOM 1638 C CA . PRO A 1 207 ? 5.087 3.158 -27.408 1.00 88.25 207 PRO A CA 1
ATOM 1639 C C . PRO A 1 207 ? 5.784 3.032 -28.770 1.00 88.25 207 PRO A C 1
ATOM 1641 O O . PRO A 1 207 ? 5.331 2.259 -29.611 1.00 88.25 207 PRO A O 1
ATOM 1644 N N . ARG A 1 208 ? 6.861 3.796 -29.014 1.00 89.56 208 ARG A N 1
ATOM 1645 C CA . ARG A 1 208 ? 7.613 3.830 -30.281 1.00 89.56 208 ARG A CA 1
ATOM 1646 C C . ARG A 1 208 ? 9.107 4.014 -30.029 1.00 89.56 208 ARG A C 1
ATOM 1648 O O . ARG A 1 208 ? 9.509 4.559 -29.006 1.00 89.56 208 ARG A O 1
ATOM 1655 N N . SER A 1 209 ? 9.926 3.564 -30.978 1.00 88.88 209 SER A N 1
ATOM 1656 C CA . SER A 1 209 ? 11.391 3.633 -30.917 1.00 88.88 209 SER A CA 1
ATOM 1657 C C . SER A 1 209 ? 11.973 4.811 -31.703 1.00 88.88 209 SER A C 1
ATOM 1659 O O . SER A 1 209 ? 12.890 4.628 -32.506 1.00 88.88 209 SER A O 1
ATOM 1661 N N . ASP A 1 210 ? 11.433 6.010 -31.500 1.00 91.62 210 ASP A N 1
ATOM 1662 C CA . ASP A 1 210 ? 12.009 7.241 -32.047 1.00 91.62 210 ASP A CA 1
ATOM 1663 C C . ASP A 1 210 ? 13.337 7.606 -31.349 1.00 91.62 210 ASP A C 1
ATOM 1665 O O . ASP A 1 210 ? 13.701 7.039 -30.311 1.00 91.62 210 ASP A O 1
ATOM 1669 N N . ALA A 1 211 ? 14.094 8.538 -31.933 1.00 90.44 211 ALA A N 1
ATOM 1670 C CA . ALA A 1 211 ? 15.420 8.913 -31.439 1.00 90.44 211 ALA A CA 1
ATOM 1671 C C . ALA A 1 211 ? 15.396 9.417 -29.983 1.00 90.44 211 ALA A C 1
ATOM 1673 O O . ALA A 1 211 ? 16.264 9.047 -29.189 1.00 90.44 211 ALA A O 1
ATOM 1674 N N . TYR A 1 212 ? 14.377 10.196 -29.614 1.00 87.56 212 TYR A N 1
ATOM 1675 C CA . TYR A 1 212 ? 14.229 10.741 -28.268 1.00 87.56 212 TYR A CA 1
ATOM 1676 C C . TYR A 1 212 ? 13.919 9.639 -27.249 1.00 87.56 212 TYR A C 1
ATOM 1678 O O . TYR A 1 212 ? 14.585 9.542 -26.216 1.00 87.56 212 TYR A O 1
ATOM 1686 N N . SER A 1 213 ? 12.980 8.744 -27.560 1.00 89.31 213 SER A N 1
ATOM 1687 C CA . SER A 1 213 ? 12.644 7.601 -26.705 1.00 89.31 213 SER A CA 1
ATOM 1688 C C . SER A 1 213 ? 13.827 6.638 -26.540 1.00 89.31 213 SER A C 1
ATOM 1690 O O . SER A 1 213 ? 14.069 6.136 -25.443 1.00 89.31 213 SER A O 1
ATOM 1692 N N . ARG A 1 214 ? 14.632 6.424 -27.592 1.00 89.06 214 ARG A N 1
ATOM 1693 C CA . ARG A 1 214 ? 15.876 5.629 -27.521 1.00 89.06 214 ARG A CA 1
ATOM 1694 C C . ARG A 1 214 ? 16.915 6.254 -26.601 1.00 89.06 214 ARG A C 1
ATOM 1696 O O . ARG A 1 214 ? 17.479 5.540 -25.773 1.00 89.06 214 ARG A O 1
ATOM 1703 N N . PHE A 1 215 ? 17.137 7.562 -26.717 1.00 89.94 215 PHE A N 1
ATOM 1704 C CA . PHE A 1 215 ? 18.046 8.283 -25.830 1.00 89.94 215 PHE A CA 1
ATOM 1705 C C . PHE A 1 215 ? 17.577 8.207 -24.370 1.00 89.94 215 PHE A C 1
ATOM 1707 O O . PHE A 1 215 ? 18.355 7.853 -23.483 1.00 89.94 215 PHE A O 1
ATOM 1714 N N . ARG A 1 216 ? 16.283 8.442 -24.117 1.00 88.25 216 ARG A N 1
ATOM 1715 C CA . ARG A 1 216 ? 15.693 8.342 -22.773 1.00 88.25 216 ARG A CA 1
ATOM 1716 C C . ARG A 1 216 ? 15.795 6.949 -22.172 1.00 88.25 216 ARG A C 1
ATOM 1718 O O . ARG A 1 216 ? 16.131 6.834 -20.996 1.00 88.25 216 ARG A O 1
ATOM 1725 N N . HIS A 1 217 ? 15.501 5.912 -22.950 1.00 89.06 217 HIS A N 1
ATOM 1726 C CA . HIS A 1 217 ? 15.628 4.530 -22.501 1.00 89.06 217 HIS A CA 1
ATOM 1727 C C . HIS A 1 217 ? 17.079 4.210 -22.116 1.00 89.06 217 HIS A C 1
ATOM 1729 O O . HIS A 1 217 ? 17.327 3.746 -21.006 1.00 89.06 217 HIS A O 1
ATOM 1735 N N . ALA A 1 218 ? 18.047 4.554 -22.974 1.00 88.69 218 ALA A N 1
ATOM 1736 C CA . ALA A 1 218 ? 19.466 4.336 -22.691 1.00 88.69 218 ALA A CA 1
ATOM 1737 C C . ALA A 1 218 ? 19.932 5.086 -21.430 1.00 88.69 218 ALA A C 1
ATOM 1739 O O . ALA A 1 218 ? 20.589 4.498 -20.571 1.00 88.69 218 ALA A O 1
ATOM 1740 N N . GLY A 1 219 ? 19.544 6.357 -21.280 1.00 86.38 219 GLY A N 1
ATOM 1741 C CA . GLY A 1 219 ? 19.864 7.153 -20.094 1.00 86.38 219 GLY A CA 1
ATOM 1742 C C . GLY A 1 219 ? 19.231 6.602 -18.813 1.00 86.38 219 GLY A C 1
ATOM 1743 O O . GLY A 1 219 ? 19.882 6.573 -17.771 1.00 86.38 219 GLY A O 1
ATOM 1744 N N . THR A 1 220 ? 17.989 6.111 -18.891 1.00 85.62 220 THR A N 1
ATOM 1745 C CA . THR A 1 220 ? 17.273 5.514 -17.750 1.00 85.62 220 THR A CA 1
ATOM 1746 C C . THR A 1 220 ? 17.940 4.219 -17.294 1.00 85.62 220 THR A C 1
ATOM 1748 O O . THR A 1 220 ? 18.186 4.049 -16.103 1.00 85.62 220 THR A O 1
ATOM 1751 N N . GLU A 1 221 ? 18.290 3.327 -18.223 1.00 86.44 221 GLU A N 1
ATOM 1752 C CA . GLU A 1 221 ? 18.980 2.071 -17.899 1.00 86.44 221 GLU A CA 1
ATOM 1753 C C . GLU A 1 221 ? 20.402 2.329 -17.366 1.00 86.44 221 GLU A C 1
ATOM 1755 O O . GLU A 1 221 ? 20.832 1.675 -16.416 1.00 86.44 221 GLU A O 1
ATOM 1760 N N . PHE A 1 222 ? 21.120 3.325 -17.902 1.00 86.19 222 PHE A N 1
ATOM 1761 C CA . PHE A 1 222 ? 22.414 3.743 -17.353 1.00 86.19 222 PHE A CA 1
ATOM 1762 C C . PHE A 1 222 ? 22.281 4.276 -15.920 1.00 86.19 222 PHE A C 1
ATOM 1764 O O . PHE A 1 222 ? 22.992 3.820 -15.024 1.00 86.19 222 PHE A O 1
ATOM 1771 N N . ALA A 1 223 ? 21.341 5.197 -15.683 1.00 83.50 223 ALA A N 1
ATOM 1772 C CA . ALA A 1 223 ? 21.101 5.764 -14.360 1.00 83.50 223 ALA A CA 1
ATOM 1773 C C . ALA A 1 223 ? 20.704 4.684 -13.343 1.00 83.50 223 ALA A C 1
ATOM 1775 O O . ALA A 1 223 ? 21.258 4.656 -12.248 1.00 83.50 223 ALA A O 1
ATOM 1776 N N . ARG A 1 224 ? 19.819 3.748 -13.719 1.00 82.81 224 ARG A N 1
ATOM 1777 C CA . ARG A 1 224 ? 19.439 2.601 -12.876 1.00 82.81 224 ARG A CA 1
ATOM 1778 C C . ARG A 1 224 ? 20.650 1.769 -12.467 1.00 82.81 224 ARG A C 1
ATOM 1780 O O . ARG A 1 224 ? 20.838 1.525 -11.280 1.00 82.81 224 ARG A O 1
ATOM 1787 N N . ARG A 1 225 ? 21.512 1.394 -13.419 1.00 84.94 225 ARG A N 1
ATOM 1788 C CA . ARG A 1 225 ? 22.734 0.617 -13.138 1.00 84.94 225 ARG A CA 1
ATOM 1789 C C . ARG A 1 225 ? 23.687 1.342 -12.191 1.00 84.94 225 ARG A C 1
ATOM 1791 O O . ARG A 1 225 ? 24.279 0.710 -11.321 1.00 84.94 225 ARG A O 1
ATOM 1798 N N . MET A 1 226 ? 23.834 2.655 -12.356 1.00 83.50 226 MET A N 1
ATOM 1799 C CA . MET A 1 226 ? 24.681 3.477 -11.490 1.00 83.50 226 MET A CA 1
ATOM 1800 C C . MET A 1 226 ? 24.102 3.586 -10.077 1.00 83.50 226 MET A C 1
ATOM 1802 O O . MET A 1 226 ? 24.813 3.325 -9.107 1.00 83.50 226 MET A O 1
ATOM 1806 N N . LEU A 1 227 ? 22.803 3.879 -9.961 1.00 81.25 227 LEU A N 1
ATOM 1807 C CA . LEU A 1 227 ? 22.103 3.986 -8.679 1.00 81.25 227 LEU A CA 1
ATOM 1808 C C . LEU A 1 227 ? 22.056 2.648 -7.931 1.00 81.25 227 LEU A C 1
ATOM 1810 O O . LEU A 1 227 ? 22.305 2.638 -6.729 1.00 81.25 227 LEU A O 1
ATOM 1814 N N . LYS A 1 228 ? 21.854 1.520 -8.629 1.00 78.81 228 LYS A N 1
ATOM 1815 C CA . LYS A 1 228 ? 21.939 0.167 -8.045 1.00 78.81 228 LYS A CA 1
ATOM 1816 C C . LYS A 1 228 ? 23.313 -0.108 -7.421 1.00 78.81 228 LYS A C 1
ATOM 1818 O O . LYS A 1 228 ? 23.406 -0.788 -6.410 1.00 78.81 228 LYS A O 1
ATOM 1823 N N . ARG A 1 229 ? 24.384 0.449 -7.994 1.00 77.88 229 ARG A N 1
ATOM 1824 C CA . ARG A 1 229 ? 25.755 0.341 -7.464 1.00 77.88 229 ARG A CA 1
ATOM 1825 C C . ARG A 1 229 ? 26.093 1.407 -6.412 1.00 77.88 229 ARG A C 1
ATOM 1827 O O . ARG A 1 229 ? 27.235 1.470 -5.973 1.00 77.88 229 ARG A O 1
ATOM 1834 N N . GLY A 1 230 ? 25.145 2.273 -6.046 1.00 70.62 230 GLY A N 1
ATOM 1835 C CA . GLY A 1 230 ? 25.369 3.397 -5.132 1.00 70.62 230 GLY A CA 1
ATOM 1836 C C . GLY A 1 230 ? 26.217 4.533 -5.721 1.00 70.62 230 GLY A C 1
ATOM 1837 O O . GLY A 1 230 ? 26.644 5.427 -4.992 1.00 70.62 230 GLY A O 1
ATOM 1838 N N . ILE A 1 231 ? 26.469 4.537 -7.034 1.00 66.06 231 ILE A N 1
ATOM 1839 C CA . ILE A 1 231 ? 27.369 5.491 -7.692 1.00 66.06 231 ILE A CA 1
ATOM 1840 C C . ILE A 1 231 ? 26.560 6.641 -8.303 1.00 66.06 231 ILE A C 1
AT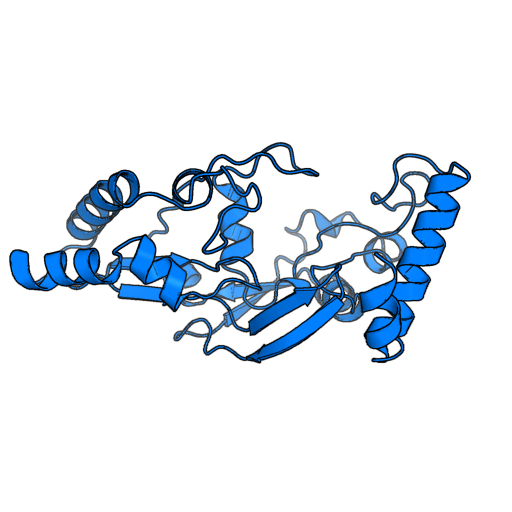OM 1842 O O . ILE A 1 231 ? 25.550 6.439 -8.973 1.00 66.06 231 ILE A O 1
ATOM 1846 N N . GLY A 1 232 ? 27.031 7.877 -8.117 1.00 60.66 232 GLY A N 1
ATOM 1847 C CA . GLY A 1 232 ? 26.509 9.043 -8.838 1.00 60.66 232 GLY A CA 1
ATOM 1848 C C . GLY A 1 232 ? 25.255 9.683 -8.241 1.00 60.66 232 GLY A C 1
ATOM 1849 O O . GLY A 1 232 ? 24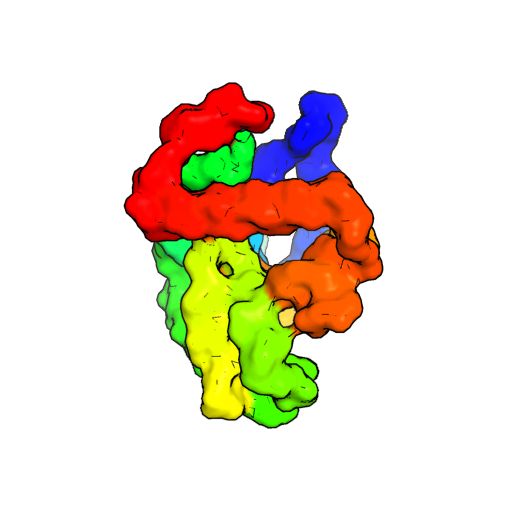.773 10.664 -8.802 1.00 60.66 232 GLY A O 1
ATOM 1850 N N . GLY A 1 233 ? 24.757 9.223 -7.086 1.00 62.03 233 GLY A N 1
ATOM 1851 C CA . GLY A 1 233 ? 23.590 9.825 -6.424 1.00 62.03 233 GLY A CA 1
ATOM 1852 C C . GLY A 1 233 ? 23.728 11.342 -6.213 1.00 62.03 233 GLY A C 1
ATOM 1853 O O . GLY A 1 233 ? 22.790 12.089 -6.467 1.00 62.03 233 GLY A O 1
ATOM 1854 N N . ALA A 1 234 ? 24.923 11.831 -5.855 1.00 58.91 234 ALA A N 1
ATOM 1855 C CA . ALA A 1 234 ? 25.203 13.266 -5.715 1.00 58.91 234 ALA A CA 1
ATOM 1856 C C . ALA A 1 234 ? 25.141 14.061 -7.028 1.00 58.91 234 ALA A C 1
ATOM 1858 O O . ALA A 1 234 ? 24.750 15.227 -7.018 1.00 58.91 234 ALA A O 1
ATOM 1859 N N . VAL A 1 235 ? 25.506 13.430 -8.144 1.00 60.69 235 VAL A N 1
ATOM 1860 C CA . VAL A 1 235 ? 25.515 14.038 -9.479 1.00 60.69 235 VAL A CA 1
ATOM 1861 C C . VAL A 1 235 ? 24.098 14.051 -10.050 1.00 60.69 235 VAL A C 1
ATOM 1863 O O . VAL A 1 235 ? 23.626 15.095 -10.488 1.00 60.69 235 VAL A O 1
ATOM 1866 N N . PHE A 1 236 ? 23.365 12.939 -9.938 1.00 60.91 236 PHE A N 1
ATOM 1867 C CA . PHE A 1 236 ? 21.967 12.858 -10.371 1.00 60.91 236 PHE A CA 1
ATOM 1868 C C . PHE A 1 236 ? 21.044 13.803 -9.588 1.00 60.91 236 PHE A C 1
ATOM 1870 O O . PHE A 1 236 ? 20.110 14.344 -10.173 1.00 60.91 236 PHE A O 1
ATOM 1877 N N . ARG A 1 237 ? 21.344 14.091 -8.311 1.00 58.09 237 ARG A N 1
ATOM 1878 C CA . ARG A 1 237 ? 20.625 15.112 -7.524 1.00 58.09 237 ARG A CA 1
ATOM 1879 C C . ARG A 1 237 ? 20.667 16.512 -8.149 1.00 58.09 237 ARG A C 1
ATOM 1881 O O . ARG A 1 237 ? 19.712 17.258 -7.973 1.00 58.09 237 ARG A O 1
ATOM 1888 N N . ARG A 1 238 ? 21.753 16.875 -8.845 1.00 55.78 238 ARG A N 1
ATOM 1889 C CA . ARG A 1 238 ? 21.981 18.229 -9.390 1.00 55.78 238 ARG A CA 1
ATOM 1890 C C . ARG A 1 238 ? 21.479 18.432 -10.823 1.00 55.78 238 ARG A C 1
ATOM 1892 O O . ARG A 1 238 ? 21.443 19.567 -11.274 1.00 55.78 238 ARG A O 1
ATOM 1899 N N . ILE A 1 239 ? 21.154 17.359 -11.548 1.00 55.03 239 ILE A N 1
ATOM 1900 C CA . ILE A 1 239 ? 20.972 17.392 -13.014 1.00 55.03 239 ILE A CA 1
ATOM 1901 C C . ILE A 1 239 ? 19.492 17.454 -13.443 1.00 55.03 239 ILE A C 1
ATOM 1903 O O . ILE A 1 239 ? 19.210 17.543 -14.636 1.00 55.03 239 ILE A O 1
ATOM 1907 N N . ARG A 1 240 ? 18.530 17.437 -12.514 1.00 46.12 240 ARG A N 1
ATOM 1908 C CA . ARG A 1 240 ? 17.103 17.393 -12.860 1.00 46.12 240 ARG A CA 1
ATOM 1909 C C . ARG A 1 240 ? 16.278 18.474 -12.190 1.00 46.12 240 ARG A C 1
ATOM 1911 O O . ARG A 1 240 ? 16.573 18.773 -11.013 1.00 46.12 240 ARG A O 1
#

Secondary structure (DSSP, 8-state):
--SS-SSTT--GGGTS--HHHHHHHHHHHHHHH-TT---EEEE---TT--HHHHHHHHTHHHHHHHHHHHHS---EEEE--SEEEEEETTEEEEEEE----TT-EEEEE-GGGSGGGG--HHHHTTEE-SSS-HHHHHHHTSTT--EEEEEHHHHH-S------EEEEETTTEEEETTTHHHHTBSSTTSS--EESSBGGGT--SBSS--HHHHHHHHHHHHHHHHHHTT-SHHHHTT--